Protein AF-A0A0W0THX3-F1 (afdb_monomer)

Secondary structure (DSSP, 8-state):
---HHHHHHHHHHHH-GGGGGTS-HHHHT-HHHHHHHHHH-TTHHHHS-HHHHT-HHHHHHHHHH-GGGGGGS-HHHHT-HHHHHHHHHH-GGGGGGS-HHHHH-HHHHHHHHTTTSSHHHHHHHHHHHHHHHHHHHHHHHHHTT--TTGGG-SSS---TTT-SSSSS-TTHHHHHHHHHHHHHS-EEEETTEEEEEEE-HHHHHSSHHHHHHHHHHHHHHHHHHHHHHHHHHHHHHHHHHHHHHHHHHHHHHHHHHHHT-EEEEEETTT--BSSSS-EEHHHHHHHHT--GGGEEEEETTEEEE--TTT-----SSS------EEEEE-----HHHHHHHHHHHHTTTTSB--TT-TT------S--

Foldseek 3Di:
DDDPVLVVQLVVCLVPVCCLVVDDLVLLADLVSLLSSLLSPLCSLQSRDLVLLADQVSLLSSCVSPLSVLLRHDLVVLADLVSQLSSCLVPVVCVVSHHPVCVPDPVSCCVSVVLDDCVLVVVVCVCCVPAVPVLVVVVVCVVVPNVPVVVVVPDDDDDVVSPVHHHVDLVVLLVQLVSLLCLLFPWAADPVGNVDIDGPVSSCPPPNVSSPVSNVVSVVSVVVSVVVVVVVCVVVVVVVVVVVVVVVVVVVVLQVLLQQFWWFKAFQVVRDTPDPDIDGNVVVCVVQVHDLVQWAAADQAKIDGDDPSQQPDDDPDAFGPRGRMITGGDDDPPPSNVVSSVSCVVQNRNPHADSRDPPGDDDDTPPD

Sequence (368 aa):
MLETFQKDELEKVRQDVGYLAQVSEDLKAHEEFMLEAIKISSLAMHYAAPQLKDKEGFVLAAIEIDCDAYMYISDRLKDSERVTSAAIRKKPSLYFYASERLQADEDYKNNTLKINSWYPWIKLHKVLKNNFWEGLKDTFSIMYGDYGILKKINGAELDPNQLKYGLVDITLIPQLSNFLINYGMPGKPLSNNPFRYARDEERWNDAVILRSISACIGFGLQFLRFAMAAAATLMVLPVVALVHTLKFLLAYYYQHQLFQLEGVIYNATTQQPISGEPTTLAEFAAITGSSLSDLCGYKSSDLTSYSSGNSTSSYYGARSTNPNLFFRPSVSNKPAQIKAQQLVTALEINEKYDPNDSSSEAIGRSFW

InterPro domains:
  IPR025197 Domain of unknown function DUF4116 [PF13475] (58-103)

Solvent-accessible surface area (backbone atoms only — not comparable to full-atom values): 20756 Å² total; per-residue (Å²): 132,84,50,72,69,58,52,57,52,49,56,49,36,70,77,38,62,71,52,53,76,78,51,56,70,70,55,36,56,31,64,74,57,46,50,57,42,28,69,73,35,37,69,41,40,67,57,39,28,70,72,49,38,62,31,65,72,58,46,51,54,38,32,70,72,31,45,71,25,61,79,49,44,32,69,74,47,32,58,31,65,69,57,40,46,57,33,27,71,78,40,65,77,52,52,82,65,39,26,71,69,56,67,69,31,64,67,57,45,52,61,59,51,61,77,80,48,67,58,70,57,52,54,46,48,53,51,45,67,69,49,46,60,57,18,50,50,54,49,50,36,46,76,74,67,54,60,74,64,62,77,74,65,73,83,63,84,82,51,79,78,74,65,73,72,67,53,78,34,91,62,51,50,53,53,52,16,50,50,26,32,42,65,32,55,40,63,39,58,38,95,92,36,77,90,43,70,42,76,30,66,77,65,56,72,49,64,54,68,62,22,53,52,30,28,52,53,12,53,50,40,49,51,51,50,51,51,52,53,52,51,50,50,65,59,46,50,59,54,55,50,50,51,52,59,52,47,50,56,53,49,51,52,51,51,56,46,39,31,62,26,47,17,38,46,26,30,63,82,77,72,44,66,78,48,98,60,78,42,36,43,45,54,51,27,60,75,38,59,35,55,79,90,30,39,29,0,64,46,102,72,27,32,28,72,69,28,74,75,38,41,89,70,95,68,95,87,67,74,74,70,55,68,51,50,33,40,34,68,53,93,55,91,48,69,69,46,48,51,18,54,52,49,37,57,78,52,52,33,52,46,75,44,48,93,70,42,95,84,53,68,84,76,86,63,76,89,116

Organism: NCBI:txid453

pLDDT: mean 74.07, std 17.86, range [33.03, 97.12]

Structure (mmCIF, N/CA/C/O backbone):
data_AF-A0A0W0THX3-F1
#
_entry.id   AF-A0A0W0THX3-F1
#
loop_
_atom_site.group_PDB
_atom_site.id
_atom_site.type_symbol
_atom_site.label_atom_id
_atom_site.label_alt_id
_atom_site.label_comp_id
_atom_site.label_asym_id
_atom_site.label_entity_id
_atom_site.label_seq_id
_atom_site.pdbx_PDB_ins_code
_atom_site.Cartn_x
_atom_site.Cartn_y
_atom_site.Cartn_z
_atom_site.occupancy
_atom_site.B_iso_or_equiv
_atom_site.auth_seq_id
_atom_site.auth_comp_id
_atom_site.auth_asym_id
_atom_site.auth_atom_id
_atom_site.pdbx_PDB_model_num
ATOM 1 N N . MET A 1 1 ? -30.363 13.594 43.161 1.00 65.94 1 MET A N 1
ATOM 2 C CA . MET A 1 1 ? -29.556 13.544 44.410 1.00 65.94 1 MET A CA 1
ATOM 3 C C . MET A 1 1 ? -30.186 12.486 45.288 1.00 65.94 1 MET A C 1
ATOM 5 O O . MET A 1 1 ? -31.363 12.620 45.588 1.00 65.94 1 MET A O 1
ATOM 9 N N . LEU A 1 2 ? -29.425 11.456 45.661 1.00 83.69 2 LEU A N 1
ATOM 10 C CA . LEU A 1 2 ? -29.967 10.308 46.387 1.00 83.69 2 LEU A CA 1
ATOM 11 C C . LEU A 1 2 ? -30.465 10.676 47.790 1.00 83.69 2 LEU A C 1
ATOM 13 O O . LEU A 1 2 ? -29.783 11.398 48.528 1.00 83.69 2 LEU A O 1
ATOM 17 N N . GLU A 1 3 ? -31.621 10.129 48.153 1.00 89.12 3 GLU A N 1
ATOM 18 C CA . GLU A 1 3 ? -32.193 10.225 49.497 1.00 89.12 3 GLU A CA 1
ATOM 19 C C . GLU A 1 3 ? -31.358 9.438 50.519 1.00 89.12 3 GLU A C 1
ATOM 21 O O . GLU A 1 3 ? -30.584 8.547 50.166 1.00 89.12 3 GLU A O 1
ATOM 26 N N . THR A 1 4 ? -31.514 9.744 51.810 1.00 88.31 4 THR A N 1
ATOM 27 C CA . THR A 1 4 ? -30.785 9.085 52.910 1.00 88.31 4 THR A CA 1
ATOM 28 C C . THR A 1 4 ? -30.956 7.568 52.880 1.00 88.31 4 THR A C 1
ATOM 30 O O . THR A 1 4 ? -29.968 6.846 52.939 1.00 88.31 4 THR A O 1
ATOM 33 N N . PHE A 1 5 ? -32.188 7.095 52.662 1.00 90.19 5 PHE A N 1
ATOM 34 C CA . PHE A 1 5 ? -32.490 5.670 52.521 1.00 90.19 5 PHE A CA 1
ATOM 35 C C . PHE A 1 5 ? -31.704 5.017 51.372 1.00 90.19 5 PHE A C 1
ATOM 37 O O . PHE A 1 5 ? -31.109 3.960 51.544 1.00 90.19 5 PHE A O 1
ATOM 44 N N . GLN A 1 6 ? -31.632 5.669 50.208 1.00 89.81 6 GLN A N 1
ATOM 45 C CA . GLN A 1 6 ? -30.917 5.142 49.040 1.00 89.81 6 GLN A CA 1
ATOM 46 C C . GLN A 1 6 ? -29.402 5.055 49.281 1.00 89.81 6 GLN A C 1
ATOM 48 O O . GLN A 1 6 ? -28.744 4.159 48.757 1.00 89.81 6 GLN A O 1
ATOM 53 N N . LYS A 1 7 ? -28.842 5.967 50.085 1.00 90.62 7 LYS A N 1
ATOM 54 C CA . LYS A 1 7 ? -27.431 5.915 50.494 1.00 90.62 7 LYS A CA 1
ATOM 55 C C . LYS A 1 7 ? -27.157 4.754 51.449 1.00 90.62 7 LYS A C 1
ATOM 57 O O . LYS A 1 7 ? -26.164 4.059 51.261 1.00 90.62 7 LYS A O 1
ATOM 62 N N . ASP A 1 8 ? -28.048 4.511 52.408 1.00 91.69 8 ASP A N 1
ATOM 63 C CA . ASP A 1 8 ? -27.933 3.376 53.332 1.00 91.69 8 ASP A CA 1
ATOM 64 C C . ASP A 1 8 ? -28.015 2.035 52.583 1.00 91.69 8 ASP A C 1
ATOM 66 O O . ASP A 1 8 ? -27.262 1.103 52.871 1.00 91.69 8 ASP A O 1
ATOM 70 N N . GLU A 1 9 ? -28.883 1.942 51.570 1.00 91.94 9 GLU A N 1
ATOM 71 C CA . GLU A 1 9 ? -28.960 0.772 50.690 1.00 91.94 9 GLU A CA 1
ATOM 72 C C . GLU A 1 9 ? -27.673 0.584 49.863 1.00 91.94 9 GLU A C 1
ATOM 74 O O . GLU A 1 9 ? -27.194 -0.543 49.735 1.00 91.94 9 GLU A O 1
ATOM 79 N N . LEU A 1 10 ? -27.051 1.660 49.359 1.00 92.62 10 LEU A N 1
ATOM 80 C CA . LEU A 1 10 ? -25.771 1.577 48.635 1.00 92.62 10 LEU A CA 1
ATOM 81 C C . LEU A 1 10 ? -24.609 1.087 49.510 1.00 92.62 10 LEU A C 1
ATOM 83 O O . LEU A 1 10 ? -23.735 0.380 49.007 1.00 92.62 10 LEU A O 1
ATOM 87 N N . GLU A 1 11 ? -24.588 1.413 50.804 1.00 92.50 11 GLU A N 1
ATOM 88 C CA . GLU A 1 11 ? -23.565 0.887 51.721 1.00 92.50 11 GLU A CA 1
ATOM 89 C C . GLU A 1 11 ? -23.667 -0.635 51.886 1.00 92.50 11 GLU A C 1
ATOM 91 O O . GLU A 1 11 ? -22.648 -1.324 51.957 1.00 92.50 11 GLU A O 1
ATOM 96 N N . LYS A 1 12 ? -24.882 -1.194 51.851 1.00 93.12 12 LYS A N 1
ATOM 97 C CA . LYS A 1 12 ? -25.076 -2.652 51.837 1.00 93.12 12 LYS A CA 1
ATOM 98 C C . LYS A 1 12 ? -24.585 -3.266 50.523 1.00 93.12 12 LYS A C 1
ATOM 100 O O . LYS A 1 12 ? -23.883 -4.273 50.551 1.00 93.12 12 LYS A O 1
ATOM 105 N N . VAL A 1 13 ? -24.869 -2.619 49.387 1.00 92.81 13 VAL A N 1
ATOM 106 C CA . VAL A 1 13 ? -24.373 -3.039 48.058 1.00 92.81 13 VAL A CA 1
ATOM 107 C C . VAL A 1 13 ? -22.841 -3.021 47.992 1.00 92.81 13 VAL A C 1
ATOM 109 O O . VAL A 1 13 ? -22.241 -3.877 47.346 1.00 92.81 13 VAL A O 1
ATOM 112 N N . ARG A 1 14 ? -22.187 -2.079 48.685 1.00 92.94 14 ARG A N 1
ATOM 113 C CA . ARG A 1 14 ? -20.720 -2.016 48.790 1.00 92.94 14 ARG A CA 1
ATOM 114 C C . ARG A 1 14 ? -20.125 -3.229 49.511 1.00 92.94 14 ARG A C 1
ATOM 116 O O . ARG A 1 14 ? -19.004 -3.616 49.186 1.00 92.94 14 ARG A O 1
ATOM 123 N N . GLN A 1 15 ? -20.841 -3.808 50.474 1.00 92.00 15 GLN A N 1
ATOM 124 C CA . GLN A 1 15 ? -20.407 -5.019 51.180 1.00 92.00 15 GLN A CA 1
ATOM 125 C C . GLN A 1 15 ? -20.669 -6.282 50.355 1.00 92.00 15 GLN A C 1
ATOM 127 O O . GLN A 1 15 ? -19.807 -7.157 50.294 1.00 92.00 15 GLN A O 1
ATOM 132 N N . ASP A 1 16 ? -21.836 -6.362 49.713 1.00 92.75 16 ASP A N 1
ATOM 133 C CA . ASP A 1 16 ? -22.220 -7.472 48.844 1.00 92.75 16 ASP A CA 1
ATOM 134 C C . ASP A 1 16 ? -23.149 -6.994 47.719 1.00 92.75 16 ASP A C 1
ATOM 136 O O . ASP A 1 16 ? -24.297 -6.607 47.946 1.00 92.75 16 ASP A O 1
ATOM 140 N N . VAL A 1 17 ? -22.679 -7.081 46.473 1.00 91.38 17 VAL A N 1
ATOM 141 C CA . VAL A 1 17 ? -23.462 -6.709 45.284 1.00 91.38 17 VAL A CA 1
ATOM 142 C C . VAL A 1 17 ? -24.686 -7.619 45.111 1.00 91.38 17 VAL A C 1
ATOM 144 O O . VAL A 1 17 ? -25.702 -7.187 44.567 1.00 91.38 17 VAL A O 1
ATOM 147 N N . GLY A 1 18 ? -24.633 -8.859 45.615 1.00 91.44 18 GLY A N 1
ATOM 148 C CA . GLY A 1 18 ? -25.758 -9.795 45.622 1.00 91.44 18 GLY A CA 1
ATOM 149 C C . GLY A 1 18 ? -26.965 -9.301 46.424 1.00 91.44 18 GLY A C 1
ATOM 150 O O . GLY A 1 18 ? -28.093 -9.707 46.135 1.00 91.44 18 GLY A O 1
ATOM 151 N N . TYR A 1 19 ? -26.770 -8.358 47.354 1.00 94.00 19 TYR A N 1
ATOM 152 C CA . TYR A 1 19 ? -27.854 -7.710 48.096 1.00 94.00 19 TYR A CA 1
ATOM 153 C C . TYR A 1 19 ? -28.875 -7.025 47.172 1.00 94.00 19 TYR A C 1
ATOM 155 O O . TYR A 1 19 ? -30.064 -6.994 47.491 1.00 94.00 19 TYR A O 1
ATOM 163 N N . LEU A 1 20 ? -28.458 -6.575 45.979 1.00 93.00 20 LEU A N 1
ATOM 164 C CA . LEU A 1 20 ? -29.363 -6.009 44.973 1.00 93.00 20 LEU A CA 1
ATOM 165 C C . LEU A 1 20 ? -30.503 -6.958 44.584 1.00 93.00 20 LEU A C 1
ATOM 167 O O . LEU A 1 20 ? -31.550 -6.483 44.162 1.00 93.00 20 LEU A O 1
ATOM 171 N N . ALA A 1 21 ? -30.364 -8.276 44.761 1.00 92.44 21 ALA A N 1
ATOM 172 C CA . ALA A 1 21 ? -31.459 -9.218 44.541 1.00 92.44 21 ALA A CA 1
ATOM 173 C C . ALA A 1 21 ? -32.662 -8.965 45.473 1.00 92.44 21 ALA A C 1
ATOM 175 O O . ALA A 1 21 ? -33.804 -9.179 45.062 1.00 92.44 21 ALA A O 1
ATOM 176 N N . GLN A 1 22 ? -32.404 -8.492 46.698 1.00 91.50 22 GLN A N 1
ATOM 177 C CA . GLN A 1 22 ? -33.389 -8.288 47.771 1.00 91.50 22 GLN A CA 1
ATOM 178 C C . GLN A 1 22 ? -33.983 -6.872 47.794 1.00 91.50 22 GLN A C 1
ATOM 180 O O . GLN A 1 22 ? -34.984 -6.627 48.464 1.00 91.50 22 GLN A O 1
ATOM 185 N N . VAL A 1 23 ? -33.366 -5.946 47.061 1.00 92.62 23 VAL A N 1
ATOM 186 C CA . VAL A 1 23 ? -33.823 -4.564 46.903 1.00 92.62 23 VAL A CA 1
ATOM 187 C C . VAL A 1 23 ? -35.155 -4.519 46.136 1.00 92.62 23 VAL A C 1
ATOM 189 O O . VAL A 1 23 ? -35.407 -5.354 45.265 1.00 92.62 23 VAL A O 1
ATOM 192 N N . SER A 1 24 ? -36.012 -3.539 46.447 1.00 94.00 24 SER A N 1
ATOM 193 C CA . SER A 1 24 ? -37.307 -3.364 45.777 1.00 94.00 24 SER A CA 1
ATOM 194 C C . SER A 1 24 ? -37.159 -3.106 44.272 1.00 94.00 24 SER A C 1
ATOM 196 O O . SER A 1 24 ? -36.201 -2.479 43.815 1.00 94.00 24 SER A O 1
ATOM 198 N N . GLU A 1 25 ? -38.142 -3.553 43.487 1.00 93.19 25 GLU A N 1
ATOM 199 C CA . GLU A 1 25 ? -38.151 -3.339 42.032 1.00 93.19 25 GLU A CA 1
ATOM 200 C C . GLU A 1 25 ? -38.147 -1.849 41.659 1.00 93.19 25 GLU A C 1
ATOM 202 O O . GLU A 1 25 ? -37.480 -1.463 40.700 1.00 93.19 25 GLU A O 1
ATOM 207 N N . ASP A 1 26 ? -38.794 -0.997 42.462 1.00 93.56 26 ASP A N 1
ATOM 208 C CA . ASP A 1 26 ? -38.782 0.459 42.271 1.00 93.56 26 ASP A CA 1
ATOM 209 C C . ASP A 1 26 ? -37.360 1.029 42.335 1.00 93.56 26 ASP A C 1
ATOM 211 O O . ASP A 1 26 ? -36.991 1.893 41.539 1.00 93.56 26 ASP A O 1
ATOM 215 N N . LEU A 1 27 ? -36.528 0.516 43.248 1.00 92.62 27 LEU A N 1
ATOM 216 C CA . LEU A 1 27 ? -35.152 0.976 43.403 1.00 92.62 27 LEU A CA 1
ATOM 217 C C . LEU A 1 27 ? -34.229 0.380 42.323 1.00 92.62 27 LEU A C 1
ATOM 219 O O . LEU A 1 27 ? -33.355 1.084 41.820 1.00 92.62 27 LEU A O 1
ATOM 223 N N . LYS A 1 28 ? -34.485 -0.856 41.865 1.00 94.44 28 LYS A N 1
ATOM 224 C CA . LYS A 1 28 ? -33.830 -1.443 40.673 1.00 94.44 28 LYS A CA 1
ATOM 225 C C . LYS A 1 28 ? -34.190 -0.722 39.369 1.00 94.44 28 LYS A C 1
ATOM 227 O O . LYS A 1 28 ? -33.441 -0.811 38.394 1.00 94.44 28 LYS A O 1
ATOM 232 N N . ALA A 1 29 ? -35.333 -0.039 39.330 1.00 94.69 29 ALA A N 1
ATOM 233 C CA . ALA A 1 29 ? -35.763 0.820 38.228 1.00 94.69 29 ALA A CA 1
ATOM 234 C C . ALA A 1 29 ? -35.316 2.286 38.393 1.00 94.69 29 ALA A C 1
ATOM 236 O O . ALA A 1 29 ? -35.475 3.084 37.466 1.00 94.69 29 ALA A O 1
ATOM 237 N N . HIS A 1 30 ? -34.726 2.649 39.536 1.00 95.81 30 HIS A N 1
ATOM 238 C CA . HIS A 1 30 ? -34.290 4.010 39.819 1.00 95.81 30 HIS A CA 1
ATOM 239 C C . HIS A 1 30 ? -32.913 4.299 39.203 1.00 95.81 30 HIS A C 1
ATOM 241 O O . HIS A 1 30 ? -31.877 3.811 39.658 1.00 95.81 30 HIS A O 1
ATOM 247 N N . GLU A 1 31 ? -32.899 5.147 38.175 1.00 94.81 31 GLU A N 1
ATOM 248 C CA . GLU A 1 31 ? -31.733 5.401 37.320 1.00 94.81 31 GLU A CA 1
ATOM 249 C C . GLU A 1 31 ? -30.489 5.874 38.093 1.00 94.81 31 GLU A C 1
ATOM 251 O O . GLU A 1 31 ? -29.431 5.256 37.990 1.00 94.81 31 GLU A O 1
ATOM 256 N N . GLU A 1 32 ? -30.612 6.924 38.916 1.00 95.31 32 GLU A N 1
ATOM 257 C CA . GLU A 1 32 ? -29.473 7.462 39.682 1.00 95.31 32 GLU A CA 1
ATOM 258 C C . GLU A 1 32 ? -28.915 6.441 40.682 1.00 95.31 32 GLU A C 1
ATOM 260 O O . GLU A 1 32 ? -27.706 6.376 40.890 1.00 95.31 32 GLU A O 1
ATOM 265 N N . PHE A 1 33 ? -29.783 5.618 41.280 1.00 95.81 33 PHE A N 1
ATOM 266 C CA . PHE A 1 33 ? -29.363 4.622 42.268 1.00 95.81 33 PHE A CA 1
ATOM 267 C C . PHE A 1 33 ? -28.564 3.516 41.581 1.00 95.81 33 PHE A C 1
ATOM 269 O O . PHE A 1 33 ? -27.473 3.168 42.029 1.00 95.81 33 PHE A O 1
ATOM 276 N N . MET A 1 34 ? -29.065 3.022 40.446 1.00 97.12 34 MET A N 1
ATOM 277 C CA . MET A 1 34 ? -28.381 1.984 39.683 1.00 97.12 34 MET A CA 1
ATOM 278 C C . MET A 1 34 ? -27.062 2.468 39.077 1.00 97.12 34 MET A C 1
ATOM 280 O O . MET A 1 34 ? -26.113 1.691 39.039 1.00 97.12 34 MET A O 1
ATOM 284 N N . LEU A 1 35 ? -26.945 3.735 38.659 1.00 96.25 35 LEU A N 1
ATOM 285 C CA . LEU A 1 35 ? -25.657 4.281 38.210 1.00 96.25 35 LEU A CA 1
ATOM 286 C C . LEU A 1 35 ? -24.627 4.334 39.347 1.00 96.25 35 LEU A C 1
ATOM 288 O O . LEU A 1 35 ? -23.474 3.966 39.130 1.00 96.25 35 LEU A O 1
ATOM 292 N N . GLU A 1 36 ? -25.017 4.737 40.561 1.00 95.50 36 GLU A N 1
ATOM 293 C CA . GLU A 1 36 ? -24.114 4.690 41.722 1.00 95.50 36 GLU A CA 1
ATOM 294 C C . GLU A 1 36 ? -23.758 3.247 42.119 1.00 95.50 36 GLU A C 1
ATOM 296 O O . GLU A 1 36 ? -22.603 2.969 42.439 1.00 95.50 36 GLU A O 1
ATOM 301 N N . ALA A 1 37 ? -24.698 2.302 42.019 1.00 94.69 37 ALA A N 1
ATOM 302 C CA . ALA A 1 37 ? -24.418 0.883 42.238 1.00 94.69 37 ALA A CA 1
ATOM 303 C C . ALA A 1 37 ? -23.433 0.317 41.195 1.00 94.69 37 ALA A C 1
ATOM 305 O O . ALA A 1 37 ? -22.546 -0.461 41.541 1.00 94.69 37 ALA A O 1
ATOM 306 N N . ILE A 1 38 ? -23.522 0.750 39.932 1.00 96.12 38 ILE A N 1
ATOM 307 C CA . ILE A 1 38 ? -22.588 0.350 38.864 1.00 96.12 38 ILE A CA 1
ATOM 308 C C . ILE A 1 38 ? -21.173 0.883 39.120 1.00 96.12 38 ILE A C 1
ATOM 310 O O . ILE A 1 38 ? -20.206 0.186 38.821 1.00 96.12 38 ILE A O 1
ATOM 314 N N . LYS A 1 39 ? -21.022 2.059 39.749 1.00 94.69 39 LYS A N 1
ATOM 315 C CA . LYS A 1 39 ? -19.700 2.546 40.193 1.00 94.69 39 LYS A CA 1
ATOM 316 C C . LYS A 1 39 ? -19.061 1.645 41.250 1.00 94.69 39 LYS A C 1
ATOM 318 O O . LYS A 1 39 ? -17.838 1.630 41.363 1.00 94.69 39 LYS A O 1
ATOM 323 N N . ILE A 1 40 ? -19.868 0.940 42.046 1.00 93.44 40 ILE A N 1
ATOM 324 C CA . ILE A 1 40 ? -19.383 -0.053 43.014 1.00 93.44 40 ILE A CA 1
ATOM 325 C C . ILE A 1 40 ? -18.986 -1.335 42.274 1.00 93.44 40 ILE A C 1
ATOM 327 O O . ILE A 1 40 ? -17.913 -1.882 42.525 1.00 93.44 40 ILE A O 1
ATOM 331 N N . SER A 1 41 ? -19.840 -1.818 41.367 1.00 92.50 41 SER A N 1
ATOM 332 C CA . SER A 1 41 ? -19.570 -2.995 40.540 1.00 92.50 41 SER A CA 1
ATOM 333 C C . SER A 1 41 ? -20.452 -3.031 39.294 1.00 92.50 41 SER A C 1
ATOM 335 O O . SER A 1 41 ? -21.676 -2.938 39.396 1.00 92.50 41 SER A O 1
ATOM 337 N N . SER A 1 42 ? -19.870 -3.314 38.125 1.00 90.94 42 SER A N 1
ATOM 338 C CA . SER A 1 42 ? -20.621 -3.578 36.885 1.00 90.94 42 SER A CA 1
ATOM 339 C C . SER A 1 42 ? -21.623 -4.730 36.992 1.00 90.94 42 SER A C 1
ATOM 341 O O . SER A 1 42 ? -22.611 -4.741 36.254 1.00 90.94 42 SER A O 1
ATOM 343 N N . LEU A 1 43 ? -21.442 -5.662 37.939 1.00 93.06 43 LEU A N 1
ATOM 344 C CA . LEU A 1 43 ? -22.418 -6.720 38.224 1.00 93.06 43 LEU A CA 1
ATOM 345 C C . LEU A 1 43 ? -23.774 -6.161 38.679 1.00 93.06 43 LEU A C 1
ATOM 347 O O . LEU A 1 43 ? -24.788 -6.830 38.503 1.00 93.06 43 LEU A O 1
ATOM 351 N N . ALA A 1 44 ? -23.833 -4.925 39.188 1.00 95.12 44 ALA A N 1
ATOM 352 C CA . ALA A 1 44 ? -25.092 -4.261 39.513 1.00 95.12 44 ALA A CA 1
ATOM 353 C C . ALA A 1 44 ? -26.023 -4.147 38.294 1.00 95.12 44 ALA A C 1
ATOM 355 O O . ALA A 1 44 ? -27.243 -4.247 38.433 1.00 95.12 44 ALA A O 1
ATOM 356 N N . MET A 1 45 ? -25.463 -4.034 37.083 1.00 95.50 45 MET A N 1
ATOM 357 C CA . MET A 1 45 ? -26.241 -4.002 35.845 1.00 95.50 45 MET A CA 1
ATOM 358 C C . MET A 1 45 ? -27.062 -5.284 35.642 1.00 95.50 45 MET A C 1
ATOM 360 O O . MET A 1 45 ? -28.147 -5.231 35.068 1.00 95.50 45 MET A O 1
ATOM 364 N N . HIS A 1 46 ? -26.611 -6.428 36.172 1.00 95.44 46 HIS A N 1
ATOM 365 C CA . HIS A 1 46 ? -27.369 -7.680 36.141 1.00 95.44 46 HIS A CA 1
ATOM 366 C C . HIS A 1 46 ? -28.717 -7.571 36.873 1.00 95.44 46 HIS A C 1
ATOM 368 O O . HIS A 1 46 ? -29.695 -8.177 36.435 1.00 95.44 46 HIS A O 1
ATOM 374 N N . TYR A 1 47 ? -28.806 -6.752 37.923 1.00 95.19 47 TYR A N 1
ATOM 375 C CA . TYR A 1 47 ? -30.011 -6.581 38.742 1.00 95.19 47 TYR A CA 1
ATOM 376 C C . TYR A 1 47 ? -30.897 -5.408 38.314 1.00 95.19 47 TYR A C 1
ATOM 378 O O . TYR A 1 47 ? -32.022 -5.300 38.794 1.00 95.19 47 TYR A O 1
ATOM 386 N N . ALA A 1 48 ? -30.426 -4.548 37.405 1.00 95.31 48 ALA A N 1
ATOM 387 C CA . ALA A 1 48 ? -31.214 -3.426 36.904 1.00 95.31 48 ALA A CA 1
ATOM 388 C C . ALA A 1 48 ? -32.532 -3.903 36.271 1.00 95.31 48 ALA A C 1
ATOM 390 O O . ALA A 1 48 ? -32.577 -4.942 35.592 1.00 95.31 48 ALA A O 1
ATOM 391 N N . ALA A 1 49 ? -33.589 -3.109 36.447 1.00 96.44 49 ALA A N 1
ATOM 392 C CA . ALA A 1 49 ? -34.886 -3.392 35.850 1.00 96.44 49 ALA A CA 1
ATOM 393 C C . ALA A 1 49 ? -34.769 -3.514 34.313 1.00 96.44 49 ALA A C 1
ATOM 395 O O . ALA A 1 49 ? -34.011 -2.758 33.691 1.00 96.44 49 ALA A O 1
ATOM 396 N N . PRO A 1 50 ? -35.541 -4.405 33.657 1.00 95.38 50 PRO A N 1
ATOM 397 C CA . PRO A 1 50 ? -35.480 -4.595 32.203 1.00 95.38 50 PRO A CA 1
ATOM 398 C C . PRO A 1 50 ? -35.659 -3.298 31.401 1.00 95.38 50 PRO A C 1
ATOM 400 O O . PRO A 1 50 ? -35.010 -3.104 30.378 1.00 95.38 50 PRO A O 1
ATOM 403 N N . GLN A 1 51 ? -36.490 -2.381 31.907 1.00 95.44 51 GLN A N 1
ATOM 404 C CA . GLN A 1 51 ? -36.744 -1.074 31.297 1.00 95.44 51 GLN A CA 1
ATOM 405 C C . GLN A 1 51 ? -35.485 -0.195 31.256 1.00 95.44 51 GLN A C 1
ATOM 407 O O . GLN A 1 51 ? -35.260 0.500 30.270 1.00 95.44 51 GLN A O 1
ATOM 412 N N . LEU A 1 52 ? -34.639 -0.248 32.294 1.00 95.94 52 LEU A N 1
ATOM 413 C CA . LEU A 1 52 ? -33.357 0.460 32.313 1.00 95.94 52 LEU A CA 1
ATOM 414 C C . LEU A 1 52 ? -32.339 -0.210 31.385 1.00 95.94 52 LEU A C 1
ATOM 416 O O . LEU A 1 52 ? -31.655 0.479 30.634 1.00 95.94 52 LEU A O 1
ATOM 420 N N . LYS A 1 53 ? -32.283 -1.548 31.371 1.00 95.62 53 LYS A N 1
ATOM 421 C CA . LYS A 1 53 ? -31.391 -2.319 30.482 1.00 95.62 53 LYS A CA 1
ATOM 422 C C . LYS A 1 53 ? -31.656 -2.099 28.994 1.00 95.62 53 LYS A C 1
ATOM 424 O O . LYS A 1 53 ? -30.760 -2.359 28.198 1.00 95.62 53 LYS A O 1
ATOM 429 N N . ASP A 1 54 ? -32.856 -1.647 28.631 1.00 95.38 54 ASP A N 1
ATOM 430 C CA . ASP A 1 54 ? -33.233 -1.291 27.257 1.00 95.38 54 ASP A CA 1
ATOM 431 C C . ASP A 1 54 ? -33.262 0.233 27.001 1.00 95.38 54 ASP A C 1
ATOM 433 O O . ASP A 1 54 ? -33.509 0.692 25.880 1.00 95.38 54 ASP A O 1
ATOM 437 N N . LYS A 1 55 ? -32.962 1.045 28.025 1.00 96.62 55 LYS A N 1
ATOM 438 C CA . LYS A 1 55 ? -32.885 2.504 27.925 1.00 96.62 55 LYS A CA 1
ATOM 439 C C . LYS A 1 55 ? -31.478 2.931 27.521 1.00 96.62 55 LYS A C 1
ATOM 441 O O . LYS A 1 55 ? -30.555 2.983 28.329 1.00 96.62 55 LYS A O 1
ATOM 446 N N . GLU A 1 56 ? -31.338 3.324 26.261 1.00 95.12 56 GLU A N 1
ATOM 447 C CA . GLU A 1 56 ? -30.055 3.676 25.642 1.00 95.12 56 GLU A CA 1
ATOM 448 C C . GLU A 1 56 ? -29.247 4.736 26.416 1.00 95.12 56 GLU A C 1
ATOM 450 O O . GLU A 1 56 ? -28.038 4.585 26.583 1.00 95.12 56 GLU A O 1
ATOM 455 N N . GLY A 1 57 ? -29.898 5.791 26.924 1.00 95.50 57 GLY A N 1
ATOM 456 C CA . GLY A 1 57 ? -29.225 6.852 27.687 1.00 95.50 57 GLY A CA 1
ATOM 457 C C . GLY A 1 57 ? -28.600 6.359 28.996 1.00 95.50 57 GLY A C 1
ATOM 458 O O . GLY A 1 57 ? -27.450 6.682 29.285 1.00 95.50 57 GLY A O 1
ATOM 459 N N . PHE A 1 58 ? -29.324 5.516 29.737 1.00 96.44 58 PHE A N 1
ATOM 460 C CA . PHE A 1 58 ? -28.824 4.897 30.964 1.00 96.44 58 PHE A CA 1
ATOM 461 C C . PHE A 1 58 ? -27.683 3.921 30.666 1.00 96.44 58 PHE A C 1
ATOM 463 O O . PHE A 1 58 ? -26.648 3.962 31.324 1.00 96.44 58 PHE A O 1
ATOM 470 N N . VAL A 1 59 ? -27.835 3.083 29.635 1.00 97.06 59 VAL A N 1
ATOM 471 C CA . VAL A 1 59 ? -26.812 2.105 29.237 1.00 97.06 59 VAL A CA 1
ATOM 472 C C . VAL A 1 59 ? -25.500 2.779 28.841 1.00 97.06 59 VAL A C 1
ATOM 474 O O . VAL A 1 59 ? -24.433 2.315 29.232 1.00 97.06 59 VAL A O 1
ATOM 477 N N . LEU A 1 60 ? -25.551 3.887 28.102 1.00 96.50 60 LEU A N 1
ATOM 478 C CA . LEU A 1 60 ? -24.338 4.623 27.748 1.00 96.50 60 LEU A CA 1
ATOM 479 C C . LEU A 1 60 ? -23.667 5.255 28.968 1.00 96.50 60 LEU A C 1
ATOM 481 O O . LEU A 1 60 ? -22.445 5.195 29.069 1.00 96.50 60 LEU A O 1
ATOM 485 N N . ALA A 1 61 ? -24.442 5.803 29.908 1.00 96.06 61 ALA A N 1
ATOM 486 C CA . ALA A 1 61 ? -23.898 6.300 31.170 1.00 96.06 61 ALA A CA 1
ATOM 487 C C . ALA A 1 61 ? -23.253 5.169 31.995 1.00 96.06 61 ALA A C 1
ATOM 489 O O . ALA A 1 61 ? -22.170 5.350 32.546 1.00 96.06 61 ALA A O 1
ATOM 490 N N . ALA A 1 62 ? -23.872 3.985 32.023 1.00 95.94 62 ALA A N 1
ATOM 491 C CA . ALA A 1 62 ? -23.329 2.798 32.678 1.00 95.94 62 ALA A CA 1
ATOM 492 C C . ALA A 1 62 ? -22.012 2.323 32.041 1.00 95.94 62 ALA A C 1
ATOM 494 O O . ALA A 1 62 ? -21.049 2.098 32.764 1.00 95.94 62 ALA A O 1
ATOM 495 N N . ILE A 1 63 ? -21.940 2.228 30.707 1.00 95.81 63 ILE A N 1
ATOM 496 C CA . ILE A 1 63 ? -20.710 1.871 29.967 1.00 95.81 63 ILE A CA 1
ATOM 497 C C . ILE A 1 63 ? -19.603 2.899 30.212 1.00 95.81 63 ILE A C 1
ATOM 499 O O . ILE A 1 63 ? -18.421 2.549 30.258 1.00 95.81 63 ILE A O 1
ATOM 503 N N . GLU A 1 64 ? -19.972 4.173 30.352 1.00 94.88 64 GLU A N 1
ATOM 504 C CA . GLU A 1 64 ? -19.010 5.229 30.633 1.00 94.88 64 GLU A CA 1
ATOM 505 C C . GLU A 1 64 ? -18.369 5.053 32.014 1.00 94.88 64 GLU A C 1
ATOM 507 O O . GLU A 1 64 ? -17.154 5.223 32.133 1.00 94.88 64 GLU A O 1
ATOM 512 N N . ILE A 1 65 ? -19.159 4.643 33.012 1.00 94.50 65 ILE A N 1
ATOM 513 C CA . ILE A 1 65 ? -18.701 4.312 34.368 1.00 94.50 65 ILE A CA 1
ATOM 514 C C . ILE A 1 65 ? -17.850 3.036 34.369 1.00 94.50 65 ILE A C 1
ATOM 516 O O . ILE A 1 65 ? -16.705 3.062 34.816 1.00 94.50 65 ILE A O 1
ATOM 520 N N . ASP A 1 66 ? -18.404 1.931 33.871 1.00 93.44 66 ASP A N 1
ATOM 521 C CA . ASP A 1 66 ? -17.727 0.643 33.744 1.00 93.44 66 ASP A CA 1
ATOM 522 C C . ASP A 1 66 ? -18.228 -0.082 32.487 1.00 93.44 66 ASP A C 1
ATOM 524 O O . ASP A 1 66 ? -19.388 -0.490 32.378 1.00 93.44 66 ASP A O 1
ATOM 528 N N . CYS A 1 67 ? -17.325 -0.275 31.526 1.00 92.19 67 CYS A N 1
ATOM 529 C CA . CYS A 1 67 ? -17.647 -0.889 30.243 1.00 92.19 67 CYS A CA 1
ATOM 530 C C . CYS A 1 67 ? -18.140 -2.340 30.358 1.00 92.19 67 CYS A C 1
ATOM 532 O O . CYS A 1 67 ? -18.872 -2.792 29.477 1.00 92.19 67 CYS A O 1
ATOM 534 N N . ASP A 1 68 ? -17.816 -3.055 31.443 1.00 93.88 68 ASP A N 1
ATOM 535 C CA . ASP A 1 68 ? -18.267 -4.435 31.648 1.00 93.88 68 ASP A CA 1
ATOM 536 C C . ASP A 1 68 ? -19.785 -4.530 31.908 1.00 93.88 68 ASP A C 1
ATOM 538 O O . ASP A 1 68 ? -20.382 -5.591 31.703 1.00 93.88 68 ASP A O 1
ATOM 542 N N . ALA A 1 69 ? -20.454 -3.408 32.216 1.00 95.25 69 ALA A N 1
ATOM 543 C CA . ALA A 1 69 ? -21.916 -3.323 32.266 1.00 95.25 69 ALA A CA 1
ATOM 544 C C . ALA A 1 69 ? -22.585 -3.699 30.926 1.00 95.25 69 ALA A C 1
ATOM 546 O O . ALA A 1 69 ? -23.720 -4.184 30.918 1.00 95.25 69 ALA A O 1
ATOM 547 N N . TYR A 1 70 ? -21.878 -3.547 29.796 1.00 96.50 70 TYR A N 1
ATOM 548 C CA . TYR A 1 70 ? -22.363 -3.918 28.461 1.00 96.50 70 TYR A CA 1
ATOM 549 C C . TYR A 1 70 ? -22.826 -5.383 28.371 1.00 96.50 70 TYR A C 1
ATOM 551 O O . TYR A 1 70 ? -23.778 -5.685 27.654 1.00 96.50 70 TYR A O 1
ATOM 559 N N . MET A 1 71 ? -22.213 -6.306 29.123 1.00 95.00 71 MET A N 1
ATOM 560 C CA . MET A 1 71 ? -22.556 -7.736 29.057 1.00 95.00 71 MET A CA 1
ATOM 561 C C . MET A 1 71 ? -24.017 -8.023 29.459 1.00 95.00 71 MET A C 1
ATOM 563 O O . MET A 1 71 ? -24.602 -9.011 29.003 1.00 95.00 71 MET A O 1
ATOM 567 N N . TYR A 1 72 ? -24.621 -7.139 30.262 1.00 94.81 72 TYR A N 1
ATOM 568 C CA . TYR A 1 72 ? -25.923 -7.329 30.913 1.00 94.81 72 TYR A CA 1
ATOM 569 C C . TYR A 1 72 ? -27.063 -6.474 30.333 1.00 94.81 72 TYR A C 1
ATOM 571 O O . TYR A 1 72 ? -28.157 -6.444 30.904 1.00 94.81 72 TYR A O 1
ATOM 579 N N . ILE A 1 73 ? -26.826 -5.766 29.225 1.00 95.81 73 ILE A N 1
ATOM 580 C CA . ILE A 1 73 ? -27.842 -4.936 28.553 1.00 95.81 73 ILE A CA 1
ATOM 581 C C . ILE A 1 73 ? -28.825 -5.799 27.746 1.00 95.81 73 ILE A C 1
ATOM 583 O O . ILE A 1 73 ? -28.590 -6.993 27.539 1.00 95.81 73 ILE A O 1
ATOM 587 N N . SER A 1 74 ? -29.913 -5.191 27.264 1.00 96.44 74 SER A N 1
ATOM 588 C CA . SER A 1 74 ? -30.876 -5.867 26.385 1.00 96.44 74 SER A CA 1
ATOM 589 C C . SER A 1 74 ? -30.240 -6.318 25.062 1.00 96.44 74 SER A C 1
ATOM 591 O O . SER A 1 74 ? -29.392 -5.626 24.494 1.00 96.44 74 SER A O 1
ATOM 593 N N . ASP A 1 75 ? -30.699 -7.442 24.506 1.00 94.88 75 ASP A N 1
ATOM 594 C CA . ASP A 1 75 ? -30.218 -7.920 23.198 1.00 94.88 75 ASP A CA 1
ATOM 595 C C . ASP A 1 75 ? -30.499 -6.907 22.077 1.00 94.88 75 ASP A C 1
ATOM 597 O O . ASP A 1 75 ? -29.692 -6.735 21.164 1.00 94.88 75 ASP A O 1
ATOM 601 N N . ARG A 1 76 ? -31.593 -6.143 22.203 1.00 95.88 76 ARG A N 1
ATOM 602 C CA . ARG A 1 76 ? -31.913 -5.021 21.312 1.00 95.88 76 ARG A CA 1
ATOM 603 C C . ARG A 1 76 ? -30.801 -3.968 21.299 1.00 95.88 76 ARG A C 1
ATOM 605 O O . ARG A 1 76 ? -30.440 -3.485 20.230 1.00 95.88 76 ARG A O 1
ATOM 612 N N . LEU A 1 77 ? -30.251 -3.602 22.458 1.00 96.56 77 LEU A N 1
ATOM 613 C CA . LEU A 1 77 ? -29.152 -2.636 22.529 1.00 96.56 77 LEU A CA 1
ATOM 614 C C . LEU A 1 77 ? -27.787 -3.250 22.194 1.00 96.56 77 LEU A C 1
ATOM 616 O O . LEU A 1 77 ? -26.921 -2.522 21.710 1.00 96.56 77 LEU A O 1
ATOM 620 N N . LYS A 1 78 ? -27.602 -4.569 22.347 1.00 95.44 78 LYS A N 1
ATOM 621 C CA . LYS A 1 78 ? -26.432 -5.283 21.792 1.00 95.44 78 LYS A CA 1
ATOM 622 C C . LYS A 1 78 ? -26.404 -5.268 20.265 1.00 95.44 78 LYS A C 1
ATOM 624 O O . LYS A 1 78 ? -25.329 -5.387 19.686 1.00 95.44 78 LYS A O 1
ATOM 629 N N . ASP A 1 79 ? -27.555 -5.093 19.615 1.00 94.94 79 ASP A N 1
ATOM 630 C CA . ASP A 1 79 ? -27.652 -4.909 18.163 1.00 94.94 79 ASP A CA 1
ATOM 631 C C . ASP A 1 79 ? -27.487 -3.446 17.709 1.00 94.94 79 ASP A C 1
ATOM 633 O O . ASP A 1 79 ? -27.380 -3.166 16.513 1.00 94.94 79 ASP A O 1
ATOM 637 N N . SER A 1 80 ? -27.422 -2.496 18.648 1.00 95.38 80 SER A N 1
ATOM 638 C CA . SER A 1 80 ? -27.167 -1.089 18.339 1.00 95.38 80 SER A CA 1
ATOM 639 C C . SER A 1 80 ? -25.683 -0.855 18.079 1.00 95.38 80 SER A C 1
ATOM 641 O O . SER A 1 80 ? -24.846 -1.018 18.972 1.00 95.38 80 SER A O 1
ATOM 643 N N . GLU A 1 81 ? -25.352 -0.393 16.873 1.00 92.38 81 GLU A N 1
ATOM 644 C CA . GLU A 1 81 ? -23.982 -0.017 16.503 1.00 92.38 81 GLU A CA 1
ATOM 645 C C . GLU A 1 81 ? -23.419 1.068 17.420 1.00 92.38 81 GLU A C 1
ATOM 647 O O . GLU A 1 81 ? -22.246 1.015 17.782 1.00 92.38 81 GLU A O 1
ATOM 652 N N . ARG A 1 82 ? -24.245 2.038 17.841 1.00 92.94 82 ARG A N 1
ATOM 653 C CA . ARG A 1 82 ? -23.801 3.160 18.680 1.00 92.94 82 ARG A CA 1
ATOM 654 C C . ARG A 1 82 ? -23.372 2.695 20.068 1.00 92.94 82 ARG A C 1
ATOM 656 O O . ARG A 1 82 ? -22.285 3.048 20.522 1.00 92.94 82 ARG A O 1
ATOM 663 N N . VAL A 1 83 ? -24.214 1.896 20.726 1.00 94.44 83 VAL A N 1
ATOM 664 C CA . VAL A 1 83 ? -23.950 1.370 22.076 1.00 94.44 83 VAL A CA 1
ATOM 665 C C . VAL A 1 83 ? -22.781 0.391 22.043 1.00 94.44 83 VAL A C 1
ATOM 667 O O . VAL A 1 83 ? -21.843 0.506 22.831 1.00 94.44 83 VAL A O 1
ATOM 670 N N . THR A 1 84 ? -22.795 -0.527 21.080 1.00 94.25 84 THR A N 1
ATOM 671 C CA . THR A 1 84 ? -21.756 -1.547 20.929 1.00 94.25 84 THR A CA 1
ATOM 672 C C . THR A 1 84 ? -20.404 -0.931 20.574 1.00 94.25 84 THR A C 1
ATOM 674 O O . THR A 1 84 ? -19.387 -1.310 21.151 1.00 94.25 84 THR A O 1
ATOM 677 N N . SER A 1 85 ? -20.368 0.085 19.707 1.00 89.81 85 SER A N 1
ATOM 678 C CA . SER A 1 85 ? -19.129 0.808 19.397 1.00 89.81 85 SER A CA 1
ATOM 679 C C . SER A 1 85 ? -18.566 1.541 20.614 1.00 89.81 85 SER A C 1
ATOM 681 O O . SER A 1 85 ? -17.349 1.550 20.799 1.00 89.81 85 SER A O 1
ATOM 683 N N . ALA A 1 86 ? -19.418 2.139 21.456 1.00 90.00 86 ALA A N 1
ATOM 684 C CA . ALA A 1 86 ? -18.977 2.799 22.686 1.00 90.00 86 ALA A CA 1
ATOM 685 C C . ALA A 1 86 ? -18.299 1.807 23.649 1.00 90.00 86 ALA A C 1
ATOM 687 O O . ALA A 1 86 ? -17.216 2.088 24.163 1.00 90.00 86 ALA A O 1
ATOM 688 N N . ALA A 1 87 ? -18.882 0.615 23.818 1.00 90.44 87 ALA A N 1
ATOM 689 C CA . ALA A 1 87 ? -18.312 -0.451 24.639 1.00 90.44 87 ALA A CA 1
ATOM 690 C C . ALA A 1 87 ? -16.985 -0.989 24.069 1.00 90.44 87 ALA A C 1
ATOM 692 O O . ALA A 1 87 ? -15.978 -1.039 24.779 1.00 90.44 87 ALA A O 1
ATOM 693 N N . ILE A 1 88 ? -16.950 -1.326 22.773 1.00 88.38 88 ILE A N 1
ATOM 694 C CA . ILE A 1 88 ? -15.759 -1.867 22.091 1.00 88.38 88 ILE A CA 1
ATOM 695 C C . ILE A 1 88 ? -14.587 -0.882 22.136 1.00 88.38 88 ILE A C 1
ATOM 697 O O . ILE A 1 88 ? -13.443 -1.305 22.305 1.00 88.38 88 ILE A O 1
ATOM 701 N N . ARG A 1 89 ? -14.853 0.428 22.018 1.00 84.00 89 ARG A N 1
ATOM 702 C CA . ARG A 1 89 ? -13.812 1.464 22.118 1.00 84.00 89 ARG A CA 1
ATOM 703 C C . ARG A 1 89 ? -13.093 1.428 23.467 1.00 84.00 89 ARG A C 1
ATOM 705 O O . ARG A 1 89 ? -11.875 1.586 23.482 1.00 84.00 89 ARG A O 1
ATOM 712 N N . LYS A 1 90 ? -13.819 1.189 24.567 1.00 85.12 90 LYS A N 1
ATOM 713 C CA . LYS A 1 90 ? -13.226 1.040 25.906 1.00 85.12 90 LYS A CA 1
ATOM 714 C C . LYS A 1 90 ? -12.547 -0.317 26.089 1.00 85.12 90 LYS A C 1
ATOM 716 O O . LYS A 1 90 ? -11.433 -0.378 26.603 1.00 85.12 90 LYS A O 1
ATOM 721 N N . LYS A 1 91 ? -13.195 -1.404 25.656 1.00 83.81 91 LYS A N 1
ATOM 722 C CA . LYS A 1 91 ? -12.690 -2.772 25.821 1.00 83.81 91 LYS A CA 1
ATOM 723 C C . LYS A 1 91 ? -13.013 -3.626 24.587 1.00 83.81 91 LYS A C 1
ATOM 725 O O . LYS A 1 91 ? -14.128 -4.134 24.468 1.00 83.81 91 LYS A O 1
ATOM 730 N N . PRO A 1 92 ? -12.037 -3.858 23.684 1.00 81.81 92 PRO A N 1
ATOM 731 C CA . PRO A 1 92 ? -12.277 -4.566 22.423 1.00 81.81 92 PRO A CA 1
ATOM 732 C C . PRO A 1 92 ? -12.828 -5.989 22.568 1.00 81.81 92 PRO A C 1
ATOM 734 O O . PRO A 1 92 ? -13.533 -6.463 21.681 1.00 81.81 92 PRO A O 1
ATOM 737 N N . SER A 1 93 ? -12.553 -6.675 23.685 1.00 82.81 93 SER A N 1
ATOM 738 C CA . SER A 1 93 ? -13.097 -8.015 23.943 1.00 82.81 93 SER A CA 1
ATOM 739 C C . SER A 1 93 ? -14.617 -8.036 24.136 1.00 82.81 93 SER A C 1
ATOM 741 O O . SER A 1 93 ? -15.217 -9.102 24.027 1.00 82.81 93 SER A O 1
ATOM 743 N N . LEU A 1 94 ? -15.263 -6.883 24.349 1.00 87.44 94 LEU A N 1
ATOM 744 C CA . LEU A 1 94 ? -16.723 -6.790 24.424 1.00 87.44 94 LEU A CA 1
ATOM 745 C C . LEU A 1 94 ? -17.413 -7.034 23.074 1.00 87.44 94 LEU A C 1
ATOM 747 O O . LEU A 1 94 ? -18.609 -7.309 23.050 1.00 87.44 94 LEU A O 1
ATOM 751 N N . TYR A 1 95 ? -16.667 -7.032 21.962 1.00 87.88 95 TYR A N 1
ATOM 752 C CA . TYR A 1 95 ? -17.179 -7.408 20.641 1.00 87.88 95 TYR A CA 1
ATOM 753 C C . TYR A 1 95 ? -17.825 -8.803 20.621 1.00 87.88 95 TYR A C 1
ATOM 755 O O . TYR A 1 95 ? -18.836 -8.994 19.955 1.00 87.88 95 TYR A O 1
ATOM 763 N N . PHE A 1 96 ? -17.306 -9.760 21.400 1.00 87.56 96 PHE A N 1
ATOM 764 C CA . PHE A 1 96 ? -17.868 -11.116 21.472 1.00 87.56 96 PHE A CA 1
ATOM 765 C C . PHE A 1 96 ? -19.257 -11.178 22.129 1.00 87.56 96 PHE A C 1
ATOM 767 O O . PHE A 1 96 ? -19.933 -12.196 22.024 1.00 87.56 96 PHE A O 1
ATOM 774 N N . TYR A 1 97 ? -19.685 -10.099 22.791 1.00 89.50 97 TYR A N 1
ATOM 775 C CA . TYR A 1 97 ? -21.019 -9.964 23.380 1.00 89.50 97 TYR A CA 1
ATOM 776 C C . TYR A 1 97 ? -21.990 -9.172 22.492 1.00 89.50 97 TYR A C 1
ATOM 778 O O . TYR A 1 97 ? -23.146 -9.006 22.876 1.00 89.50 97 TYR A O 1
ATOM 786 N N . ALA A 1 98 ? -21.540 -8.672 21.335 1.00 91.56 98 ALA A N 1
ATOM 787 C CA . ALA A 1 98 ? -22.403 -8.002 20.366 1.00 91.56 98 ALA A CA 1
ATOM 788 C C . ALA A 1 98 ? -23.411 -8.979 19.746 1.00 91.56 98 ALA A C 1
ATOM 790 O O . ALA A 1 98 ? -23.226 -10.196 19.812 1.00 91.56 98 ALA A O 1
ATOM 791 N N . SER A 1 99 ? -24.461 -8.458 19.110 1.00 95.31 99 SER A N 1
ATOM 792 C CA . SER A 1 99 ? -25.413 -9.297 18.376 1.00 95.31 99 SER A CA 1
ATOM 793 C C . SER A 1 99 ? -24.733 -10.104 17.261 1.00 95.31 99 SER A C 1
ATOM 795 O O . SER A 1 99 ? -23.745 -9.666 16.668 1.00 95.31 99 SER A O 1
ATOM 797 N N . GLU A 1 100 ? -25.301 -11.260 16.909 1.00 92.38 100 GLU A N 1
ATOM 798 C CA . GLU A 1 100 ? -24.812 -12.075 15.786 1.00 92.38 100 GLU A CA 1
ATOM 799 C C . GLU A 1 100 ? -24.769 -11.284 14.469 1.00 92.38 100 GLU A C 1
ATOM 801 O O . GLU A 1 100 ? -23.833 -11.441 13.687 1.00 92.38 100 GLU A O 1
ATOM 806 N N . ARG A 1 101 ? -25.731 -10.372 14.255 1.00 94.94 101 ARG A N 1
ATOM 807 C CA . ARG A 1 101 ? -25.767 -9.471 13.093 1.00 94.94 101 ARG A CA 1
ATOM 808 C C . ARG A 1 101 ? -24.510 -8.604 13.012 1.00 94.94 101 ARG A C 1
ATOM 810 O O . ARG A 1 101 ? -23.882 -8.555 11.960 1.00 94.94 101 ARG A O 1
ATOM 817 N N . LEU A 1 102 ? -24.131 -7.944 14.110 1.00 90.94 102 LEU A N 1
ATOM 818 C CA . LEU A 1 102 ? -22.937 -7.092 14.156 1.00 90.94 102 LEU A CA 1
ATOM 819 C C . LEU A 1 102 ? -21.637 -7.900 14.124 1.00 90.94 102 LEU A C 1
ATOM 821 O O . LEU A 1 102 ? -20.617 -7.411 13.639 1.00 90.94 102 LEU A O 1
ATOM 825 N N . GLN A 1 103 ? -21.653 -9.136 14.625 1.00 84.94 103 GLN A N 1
ATOM 826 C CA . GLN A 1 103 ? -20.504 -10.033 14.514 1.00 84.94 103 GLN A CA 1
ATOM 827 C C . GLN A 1 103 ? -20.285 -10.520 13.071 1.00 84.94 103 GLN A C 1
ATOM 829 O O . GLN A 1 103 ? -19.140 -10.643 12.636 1.00 84.94 103 GLN A O 1
ATOM 834 N N . ALA A 1 104 ? -21.365 -10.761 12.324 1.00 85.62 104 ALA A N 1
ATOM 835 C CA . ALA A 1 104 ? -21.318 -11.184 10.925 1.00 85.62 104 ALA A CA 1
ATOM 836 C C . ALA A 1 104 ? -20.992 -10.042 9.944 1.00 85.62 104 ALA A C 1
ATOM 838 O O . ALA A 1 104 ? -20.553 -10.302 8.823 1.00 85.62 104 ALA A O 1
ATOM 839 N N . ASP A 1 105 ? -21.193 -8.787 10.348 1.00 87.25 105 ASP A N 1
ATOM 840 C CA . ASP A 1 105 ? -20.886 -7.614 9.534 1.00 87.25 105 ASP A CA 1
ATOM 841 C C . ASP A 1 105 ? -19.371 -7.330 9.513 1.00 87.25 105 ASP A C 1
ATOM 843 O O . ASP A 1 105 ? -18.776 -6.796 10.457 1.00 87.25 105 ASP A O 1
ATOM 847 N N . GLU A 1 106 ? -18.731 -7.697 8.401 1.00 77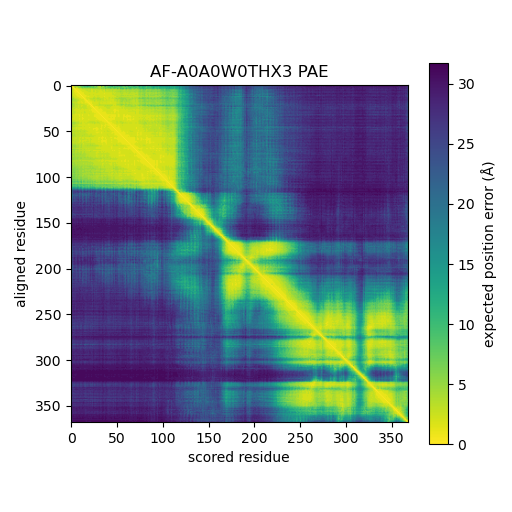.00 106 GLU A N 1
ATOM 848 C CA . GLU A 1 106 ? -17.301 -7.475 8.180 1.00 77.00 106 GLU A CA 1
ATOM 849 C C . GLU A 1 106 ? -16.932 -5.985 8.107 1.00 77.00 106 GLU A C 1
ATOM 851 O O . GLU A 1 106 ? -15.843 -5.614 8.551 1.00 77.00 106 GLU A O 1
ATOM 856 N N . ASP A 1 107 ? -17.803 -5.107 7.604 1.00 79.25 107 ASP A N 1
ATOM 857 C CA . ASP A 1 107 ? -17.519 -3.671 7.525 1.00 79.25 107 ASP A CA 1
ATOM 858 C C . ASP A 1 107 ? -17.571 -3.030 8.913 1.00 79.25 107 ASP A C 1
ATOM 860 O O . ASP A 1 107 ? -16.656 -2.287 9.292 1.00 79.25 107 ASP A O 1
ATOM 864 N N . TYR A 1 108 ? -18.576 -3.382 9.715 1.00 81.06 108 TYR A N 1
ATOM 865 C CA . TYR A 1 108 ? -18.687 -2.956 11.107 1.00 81.06 108 TYR A CA 1
ATOM 866 C C . TYR A 1 108 ? -17.501 -3.446 11.945 1.00 81.06 108 TYR A C 1
ATOM 868 O O . TYR A 1 108 ? -16.840 -2.650 12.623 1.00 81.06 108 TYR A O 1
ATOM 876 N N . LYS A 1 109 ? -17.167 -4.738 11.852 1.00 76.69 109 LYS A N 1
ATOM 877 C CA . LYS A 1 109 ? -16.000 -5.353 12.506 1.00 76.69 109 LYS A CA 1
ATOM 878 C C . LYS A 1 109 ? -14.711 -4.635 12.123 1.00 76.69 109 LYS A C 1
ATOM 880 O O . LYS A 1 109 ? -13.904 -4.277 12.984 1.00 76.69 109 LYS A O 1
ATOM 885 N N . ASN A 1 110 ? -14.529 -4.376 10.830 1.00 68.12 110 ASN A N 1
ATOM 886 C CA . ASN A 1 110 ? -13.377 -3.646 10.329 1.00 68.12 110 ASN A CA 1
ATOM 887 C C . ASN A 1 110 ? -13.333 -2.217 10.871 1.00 68.12 110 ASN A C 1
ATOM 889 O O . ASN A 1 110 ? -12.260 -1.755 11.238 1.00 68.12 110 ASN A O 1
ATOM 893 N N . ASN A 1 111 ? -14.448 -1.497 10.930 1.00 75.06 111 ASN A N 1
ATOM 894 C CA . ASN A 1 111 ? -14.461 -0.108 11.384 1.00 75.06 111 ASN A CA 1
ATOM 895 C C . ASN A 1 111 ? -14.254 0.030 12.898 1.00 75.06 111 ASN A C 1
ATOM 897 O O . ASN A 1 111 ? -13.502 0.905 13.326 1.00 75.06 111 ASN A O 1
ATOM 901 N N . THR A 1 112 ? -14.853 -0.849 13.699 1.00 71.62 112 THR A N 1
ATOM 902 C CA . THR A 1 112 ? -14.818 -0.780 15.169 1.00 71.62 112 THR A CA 1
ATOM 903 C C . THR A 1 112 ? -13.532 -1.339 15.777 1.00 71.62 112 THR A C 1
ATOM 905 O O . THR A 1 112 ? -12.993 -0.744 16.710 1.00 71.62 112 THR A O 1
ATOM 908 N N . LEU A 1 113 ? -12.964 -2.417 15.223 1.00 66.06 113 LEU A N 1
ATOM 909 C CA . LEU A 1 113 ? -11.730 -3.027 15.743 1.00 66.06 113 LEU A CA 1
ATOM 910 C C . LEU A 1 113 ? -10.445 -2.359 15.215 1.00 66.06 113 LEU A C 1
ATOM 912 O O . LEU A 1 113 ? -9.387 -2.485 15.839 1.00 66.06 113 LEU A O 1
ATOM 916 N N . LYS A 1 114 ? -10.517 -1.598 14.108 1.00 64.75 114 LYS A N 1
ATOM 917 C CA . LYS A 1 114 ? -9.390 -0.790 13.583 1.00 64.75 114 LYS A CA 1
ATOM 918 C C . LYS A 1 114 ? -8.941 0.319 14.533 1.00 64.75 114 LYS A C 1
ATOM 920 O O . LYS A 1 114 ? -7.823 0.803 14.381 1.00 64.75 114 LYS A O 1
ATOM 925 N N . ILE A 1 115 ? -9.801 0.742 15.459 1.00 54.31 115 ILE A N 1
ATOM 926 C CA . ILE A 1 115 ? -9.546 1.901 16.321 1.00 54.31 115 ILE A CA 1
ATOM 927 C C . ILE A 1 115 ? -8.460 1.588 17.362 1.00 54.31 115 ILE A C 1
ATOM 929 O O . ILE A 1 115 ? -7.731 2.499 17.722 1.00 54.31 115 ILE A O 1
ATOM 933 N N . ASN A 1 116 ? -8.270 0.320 17.771 1.00 52.66 116 ASN A N 1
ATOM 934 C CA . ASN A 1 116 ? -7.375 -0.002 18.895 1.00 52.66 116 ASN A CA 1
ATOM 935 C C . ASN A 1 116 ? -6.526 -1.287 18.794 1.00 52.66 116 ASN A C 1
ATOM 937 O O . ASN A 1 116 ? -5.918 -1.674 19.788 1.00 52.66 116 ASN A O 1
ATOM 941 N N . SER A 1 117 ? -6.429 -1.978 17.649 1.00 50.25 117 SER A N 1
ATOM 942 C CA . SER A 1 117 ? -5.698 -3.259 17.609 1.00 50.25 117 SER A CA 1
ATOM 943 C C . SER A 1 117 ? -4.747 -3.433 16.429 1.00 50.25 117 SER A C 1
ATOM 945 O O . SER A 1 117 ? -4.954 -2.893 15.345 1.00 50.25 117 SER A O 1
ATOM 947 N N . TRP A 1 118 ? -3.723 -4.251 16.697 1.00 51.16 118 TRP A N 1
ATOM 948 C CA . TRP A 1 118 ? -2.594 -4.824 15.942 1.00 51.16 118 TRP A CA 1
ATOM 949 C C . TRP A 1 118 ? -2.781 -5.101 14.432 1.00 51.16 118 TRP A C 1
ATOM 951 O O . TRP A 1 118 ? -1.840 -5.514 13.761 1.00 51.16 118 TRP A O 1
ATOM 961 N N . TYR A 1 119 ? -3.961 -4.875 13.861 1.00 47.81 119 TYR A N 1
ATOM 962 C CA . TYR A 1 119 ? -4.301 -5.023 12.447 1.00 47.81 119 TYR A CA 1
ATOM 963 C C . TYR A 1 119 ? -3.297 -4.372 11.475 1.00 47.81 119 TYR A C 1
ATOM 965 O O . TYR A 1 119 ? -2.926 -5.031 10.497 1.00 47.81 119 TYR A O 1
ATOM 973 N N . PRO A 1 120 ? -2.764 -3.156 11.734 1.00 48.44 120 PRO A N 1
ATOM 974 C CA . PRO A 1 120 ? -1.699 -2.591 10.909 1.00 48.44 120 PRO A CA 1
ATOM 975 C C . PRO A 1 120 ? -0.440 -3.483 10.896 1.00 48.44 120 PRO A C 1
ATOM 977 O O . PRO A 1 120 ? 0.132 -3.732 9.836 1.00 48.44 120 PRO A O 1
ATOM 980 N N . TRP A 1 121 ? -0.059 -4.048 12.045 1.00 51.16 121 TRP A N 1
ATOM 981 C CA . TRP A 1 121 ? 1.075 -4.968 12.188 1.00 51.16 121 TRP A CA 1
ATOM 982 C C . TRP A 1 121 ? 0.793 -6.376 11.634 1.00 51.16 121 TRP A C 1
ATOM 984 O O . TRP A 1 121 ? 1.699 -7.010 11.110 1.00 51.16 121 TRP A O 1
ATOM 994 N N . ILE A 1 122 ? -0.443 -6.877 11.710 1.00 51.69 122 ILE A N 1
ATOM 995 C CA . ILE A 1 122 ? -0.840 -8.178 11.138 1.00 51.69 122 ILE A CA 1
ATOM 996 C C . ILE A 1 122 ? -0.826 -8.105 9.608 1.00 51.69 122 ILE A C 1
ATOM 998 O O . ILE A 1 122 ? -0.308 -9.007 8.946 1.00 51.69 122 ILE A O 1
ATOM 1002 N N . LYS A 1 123 ? -1.335 -7.007 9.031 1.00 49.56 123 LYS A N 1
ATOM 1003 C CA . LYS A 1 123 ? -1.250 -6.746 7.589 1.00 49.56 123 LYS A CA 1
ATOM 1004 C C . LYS A 1 123 ? 0.208 -6.598 7.151 1.00 49.56 123 LYS A C 1
ATOM 1006 O O . LYS A 1 123 ? 0.596 -7.205 6.157 1.00 49.56 123 LYS A O 1
ATOM 1011 N N . LEU A 1 124 ? 1.021 -5.875 7.925 1.00 50.59 124 LEU A N 1
ATOM 1012 C CA . LEU A 1 124 ? 2.464 -5.758 7.706 1.00 50.59 124 LEU A CA 1
ATOM 1013 C C . LEU A 1 124 ? 3.161 -7.125 7.765 1.00 50.59 124 LEU A C 1
ATOM 1015 O O . LEU A 1 124 ? 3.906 -7.465 6.853 1.00 50.59 124 LEU A O 1
ATOM 1019 N N . HIS A 1 125 ? 2.877 -7.944 8.778 1.00 50.16 125 HIS A N 1
ATOM 1020 C CA . HIS A 1 125 ? 3.455 -9.278 8.924 1.00 50.16 125 HIS A CA 1
ATOM 1021 C C . HIS A 1 125 ? 3.064 -10.199 7.763 1.00 50.16 125 HIS A C 1
ATOM 1023 O O . HIS A 1 125 ? 3.912 -10.918 7.249 1.00 50.16 125 HIS A O 1
ATOM 1029 N N . LYS A 1 126 ? 1.811 -10.140 7.295 1.00 51.59 126 LYS A N 1
ATOM 1030 C CA . LYS A 1 126 ? 1.340 -10.912 6.136 1.00 51.59 126 LYS A CA 1
ATOM 1031 C C . LYS A 1 126 ? 2.021 -10.474 4.833 1.00 51.59 126 LYS A C 1
ATOM 1033 O O . LYS A 1 126 ? 2.400 -11.327 4.038 1.00 51.59 126 LYS A O 1
ATOM 1038 N N . VAL A 1 127 ? 2.218 -9.168 4.632 1.00 51.44 127 VAL A N 1
ATOM 1039 C CA . VAL A 1 127 ? 2.949 -8.620 3.473 1.00 51.44 127 VAL A CA 1
ATOM 1040 C C . VAL A 1 127 ? 4.430 -9.004 3.523 1.00 51.44 127 VAL A C 1
ATOM 1042 O O . VAL A 1 127 ? 4.968 -9.477 2.527 1.00 51.44 127 VAL A O 1
ATOM 1045 N N . LEU A 1 128 ? 5.077 -8.873 4.684 1.00 51.41 128 LEU A N 1
ATOM 1046 C CA . LEU A 1 128 ? 6.474 -9.268 4.875 1.00 51.41 128 LEU A CA 1
ATOM 1047 C C . LEU A 1 128 ? 6.654 -10.777 4.674 1.00 51.41 128 LEU A C 1
ATOM 1049 O O . LEU A 1 128 ? 7.517 -11.199 3.916 1.00 51.41 128 LEU A O 1
ATOM 1053 N N . LYS A 1 129 ? 5.817 -11.608 5.296 1.00 50.00 129 LYS A N 1
ATOM 1054 C CA . LYS A 1 129 ? 5.940 -13.067 5.205 1.00 50.00 129 LYS A CA 1
ATOM 1055 C C . LYS A 1 129 ? 5.768 -13.580 3.774 1.00 50.00 129 LYS A C 1
ATOM 1057 O O . LYS A 1 129 ? 6.514 -14.467 3.380 1.00 50.00 129 LYS A O 1
ATOM 1062 N N . ASN A 1 130 ? 4.826 -13.017 3.018 1.00 50.03 130 ASN A N 1
ATOM 1063 C CA . ASN A 1 130 ? 4.497 -13.517 1.684 1.00 50.03 130 ASN A CA 1
ATOM 1064 C C . ASN A 1 130 ? 5.389 -12.943 0.577 1.00 50.03 130 ASN A C 1
ATOM 1066 O O . ASN A 1 130 ? 5.595 -13.616 -0.420 1.00 50.03 130 ASN A O 1
ATOM 1070 N N . ASN A 1 131 ? 5.912 -11.723 0.732 1.00 46.31 131 ASN A N 1
ATOM 1071 C CA . ASN A 1 131 ? 6.596 -11.040 -0.373 1.00 46.31 131 ASN A CA 1
ATOM 1072 C C . ASN A 1 131 ? 8.095 -10.817 -0.119 1.00 46.31 131 ASN A C 1
ATOM 1074 O O . ASN A 1 131 ? 8.865 -10.713 -1.068 1.00 46.31 131 ASN A O 1
ATOM 1078 N N . PHE A 1 132 ? 8.534 -10.736 1.143 1.00 46.81 132 PHE A N 1
ATOM 1079 C CA . PHE A 1 132 ? 9.917 -10.366 1.464 1.00 46.81 132 PHE A CA 1
ATOM 1080 C C . PHE A 1 132 ? 10.893 -11.535 1.285 1.00 46.81 132 PHE A C 1
ATOM 1082 O O . PHE A 1 132 ? 11.919 -11.385 0.631 1.00 46.81 132 PHE A O 1
ATOM 1089 N N . TRP A 1 133 ? 10.576 -12.708 1.841 1.00 50.88 133 TRP A N 1
ATOM 1090 C CA . TRP A 1 133 ? 11.496 -13.853 1.844 1.00 50.88 133 TRP A CA 1
ATOM 1091 C C . TRP A 1 133 ? 11.643 -14.519 0.472 1.00 50.88 133 TRP A C 1
ATOM 1093 O O . TRP A 1 133 ? 12.737 -14.961 0.125 1.00 50.88 133 TRP A O 1
ATOM 1103 N N . GLU A 1 134 ? 10.573 -14.547 -0.322 1.00 49.84 134 GLU A N 1
ATOM 1104 C CA . GLU A 1 134 ? 10.602 -15.076 -1.691 1.00 49.84 134 GLU A CA 1
ATOM 1105 C C . GLU A 1 134 ? 11.357 -14.126 -2.636 1.00 49.84 134 GLU A C 1
ATOM 1107 O O . GLU A 1 134 ? 12.255 -14.566 -3.349 1.00 49.84 134 GLU A O 1
ATOM 1112 N N . GLY A 1 135 ? 11.124 -12.809 -2.540 1.00 47.09 135 GLY A N 1
ATOM 1113 C CA . GLY A 1 135 ? 11.868 -11.812 -3.322 1.00 47.09 135 GLY A CA 1
ATOM 1114 C C . GLY A 1 135 ? 13.362 -11.741 -2.975 1.00 47.09 135 GLY A C 1
ATOM 1115 O O . GLY A 1 135 ? 14.198 -11.523 -3.855 1.00 47.09 135 GLY A O 1
ATOM 1116 N N . LEU A 1 136 ? 13.725 -11.974 -1.709 1.00 46.06 136 LEU A N 1
ATOM 1117 C CA . LEU A 1 136 ? 15.121 -12.073 -1.276 1.00 46.06 136 LEU A CA 1
ATOM 1118 C C . LEU A 1 136 ? 15.812 -13.296 -1.904 1.00 46.06 136 LEU A C 1
ATOM 1120 O O . LEU A 1 136 ? 16.930 -13.185 -2.405 1.00 46.06 136 LEU A O 1
ATOM 1124 N N . LYS A 1 137 ? 15.132 -14.449 -1.913 1.00 47.81 137 LYS A N 1
ATOM 1125 C CA . LYS A 1 137 ? 15.633 -15.697 -2.500 1.00 47.81 137 LYS A CA 1
ATOM 1126 C C . LYS A 1 137 ? 15.879 -15.553 -4.004 1.00 47.81 137 LYS A C 1
ATOM 1128 O O . LYS A 1 137 ? 16.963 -15.901 -4.459 1.00 47.81 137 LYS A O 1
ATOM 1133 N N . ASP A 1 138 ? 14.938 -14.960 -4.734 1.00 46.56 138 ASP A N 1
ATOM 1134 C CA . ASP A 1 138 ? 15.068 -14.732 -6.179 1.00 46.56 138 ASP A CA 1
ATOM 1135 C C . ASP A 1 138 ? 16.200 -13.741 -6.505 1.00 46.56 138 ASP A C 1
ATOM 1137 O O . ASP A 1 138 ? 16.957 -13.944 -7.453 1.00 46.56 138 ASP A O 1
ATOM 1141 N N . THR A 1 139 ? 16.390 -12.710 -5.672 1.00 44.03 139 THR A N 1
ATOM 1142 C CA . THR A 1 139 ? 17.497 -11.745 -5.814 1.00 44.03 139 THR A CA 1
ATOM 1143 C C . THR A 1 139 ? 18.863 -12.417 -5.632 1.00 44.03 139 THR A C 1
ATOM 1145 O O . THR A 1 139 ? 19.787 -12.167 -6.409 1.00 44.03 139 THR A O 1
ATOM 1148 N N . PHE A 1 140 ? 19.002 -13.302 -4.639 1.00 43.88 140 PHE A N 1
ATOM 1149 C CA . PHE A 1 140 ? 20.233 -14.071 -4.451 1.00 43.88 140 PHE A CA 1
ATOM 1150 C C . PHE A 1 140 ? 20.444 -15.099 -5.569 1.00 43.88 140 PHE A C 1
ATOM 1152 O O . PHE A 1 140 ? 21.565 -15.219 -6.052 1.00 43.88 140 PHE A O 1
ATOM 1159 N N . SER A 1 141 ? 19.395 -15.772 -6.051 1.00 48.44 141 SER A N 1
ATOM 1160 C CA . SER A 1 141 ? 19.484 -16.683 -7.202 1.00 48.44 141 SER A CA 1
ATOM 1161 C C . SER A 1 141 ? 20.033 -15.993 -8.460 1.00 48.44 141 SER A C 1
ATOM 1163 O O . SER A 1 141 ? 20.931 -16.537 -9.099 1.00 48.44 141 SER A O 1
ATOM 1165 N N . ILE A 1 142 ? 19.599 -14.761 -8.763 1.00 44.53 142 ILE A N 1
ATOM 1166 C CA . ILE A 1 142 ? 20.149 -13.958 -9.875 1.00 44.53 142 ILE A CA 1
ATOM 1167 C C . ILE A 1 142 ? 21.630 -13.621 -9.642 1.00 44.53 142 ILE A C 1
ATOM 1169 O O . ILE A 1 142 ? 22.445 -13.725 -10.558 1.00 44.53 142 ILE A O 1
ATOM 1173 N N . MET A 1 143 ? 21.992 -13.228 -8.417 1.00 41.62 143 MET A N 1
ATOM 1174 C CA . MET A 1 143 ? 23.369 -12.865 -8.054 1.00 41.62 143 MET A CA 1
ATOM 1175 C C . MET A 1 143 ? 24.333 -14.060 -8.143 1.00 41.62 143 MET A C 1
ATOM 1177 O O . MET A 1 143 ? 25.500 -13.881 -8.481 1.00 41.62 143 MET A O 1
ATOM 1181 N N . TYR A 1 144 ? 23.835 -15.276 -7.899 1.00 45.31 144 TYR A N 1
ATOM 1182 C CA . TYR A 1 144 ? 24.577 -16.532 -8.047 1.00 45.31 144 TYR A CA 1
ATOM 1183 C C . TYR A 1 144 ? 24.477 -17.154 -9.454 1.00 45.31 144 TYR A C 1
ATOM 1185 O O . TYR A 1 144 ? 24.956 -18.268 -9.660 1.00 45.31 144 TYR A O 1
ATOM 1193 N N . GLY A 1 145 ? 23.912 -16.436 -10.433 1.00 37.97 145 GLY A N 1
ATOM 1194 C CA . GLY A 1 145 ? 23.936 -16.824 -11.847 1.00 37.97 145 GLY A CA 1
ATOM 1195 C C . GLY A 1 145 ? 22.798 -17.744 -12.306 1.00 37.97 145 GLY A C 1
ATOM 1196 O O . GLY A 1 145 ? 22.878 -18.303 -13.400 1.00 37.97 145 GLY A O 1
ATOM 1197 N N . ASP A 1 146 ? 21.733 -17.903 -11.516 1.00 47.62 146 ASP A N 1
ATOM 1198 C CA . ASP A 1 146 ? 20.518 -18.612 -11.929 1.00 47.62 146 ASP A CA 1
ATOM 1199 C C . ASP A 1 146 ? 19.553 -17.647 -12.640 1.00 47.62 146 ASP A C 1
ATOM 1201 O O . ASP A 1 146 ? 18.713 -16.975 -12.037 1.00 47.62 146 ASP A O 1
ATOM 1205 N N . TYR A 1 147 ? 19.705 -17.552 -13.964 1.00 52.53 147 TYR A N 1
ATOM 1206 C CA . TYR A 1 147 ? 18.947 -16.637 -14.822 1.00 52.53 147 TYR A CA 1
ATOM 1207 C C . TYR A 1 147 ? 17.622 -17.221 -15.346 1.00 52.53 147 TYR A C 1
ATOM 1209 O O . TYR A 1 147 ? 17.131 -16.783 -16.389 1.00 52.53 147 TYR A O 1
ATOM 1217 N N . GLY A 1 148 ? 16.998 -18.185 -14.653 1.00 50.19 148 GLY A N 1
ATOM 1218 C CA . GLY A 1 148 ? 15.705 -18.781 -15.046 1.00 50.19 148 GLY A CA 1
ATOM 1219 C C . GLY A 1 148 ? 14.558 -17.776 -15.286 1.00 50.19 148 GLY A C 1
ATOM 1220 O O . GLY A 1 148 ? 13.553 -18.110 -15.916 1.00 50.19 148 GLY A O 1
ATOM 1221 N N . ILE A 1 149 ? 14.733 -16.525 -14.852 1.00 44.62 149 ILE A N 1
ATOM 1222 C CA . ILE A 1 149 ? 13.859 -15.369 -15.096 1.00 44.62 149 ILE A CA 1
ATOM 1223 C C . ILE A 1 149 ? 13.880 -14.919 -16.568 1.00 44.62 149 ILE A C 1
ATOM 1225 O O . ILE A 1 149 ? 12.849 -14.489 -17.078 1.00 44.62 149 ILE A O 1
ATOM 1229 N N . LEU A 1 150 ? 14.992 -15.096 -17.296 1.00 41.78 150 LEU A N 1
ATOM 1230 C CA . LEU A 1 150 ? 15.105 -14.720 -18.715 1.00 41.78 150 LEU A CA 1
ATOM 1231 C C . LEU A 1 150 ? 14.127 -15.495 -19.613 1.00 41.78 150 LEU A C 1
ATOM 1233 O O . LEU A 1 150 ? 13.640 -14.952 -20.598 1.00 41.78 150 LEU A O 1
ATOM 1237 N N . LYS A 1 151 ? 13.752 -16.727 -19.238 1.00 44.72 151 LYS A N 1
ATOM 1238 C CA . LYS A 1 151 ? 12.729 -17.521 -19.947 1.00 44.72 151 LYS A CA 1
ATOM 1239 C C . LYS A 1 151 ? 11.316 -16.929 -19.863 1.00 44.72 151 LYS A C 1
ATOM 1241 O O . LYS A 1 151 ? 10.463 -17.312 -20.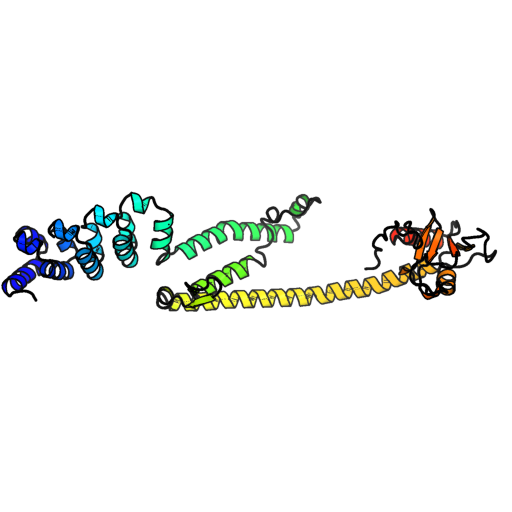658 1.00 44.72 151 LYS A O 1
ATOM 1246 N N . LYS A 1 152 ? 11.053 -16.037 -18.901 1.00 43.38 152 LYS A N 1
ATOM 1247 C CA . LYS A 1 152 ? 9.757 -15.362 -18.716 1.00 43.38 152 LYS A CA 1
ATOM 1248 C C . LYS A 1 152 ? 9.662 -14.030 -19.477 1.00 43.38 152 LYS A C 1
ATOM 1250 O O . LYS A 1 152 ? 8.574 -13.482 -19.561 1.00 43.38 152 LYS A O 1
ATOM 1255 N N . ILE A 1 153 ? 10.763 -13.534 -20.056 1.00 41.44 153 ILE A N 1
ATOM 1256 C CA . ILE A 1 153 ? 10.876 -12.224 -20.738 1.00 41.44 153 ILE A CA 1
ATOM 1257 C C . ILE A 1 153 ? 10.723 -12.377 -22.270 1.00 41.44 153 ILE A C 1
ATOM 1259 O O . ILE A 1 153 ? 11.151 -11.537 -23.055 1.00 41.44 153 ILE A O 1
ATOM 1263 N N . ASN A 1 154 ? 10.103 -13.464 -22.740 1.00 34.97 154 ASN A N 1
ATOM 1264 C CA . ASN A 1 154 ? 9.950 -13.741 -24.170 1.00 34.97 154 ASN A CA 1
ATOM 1265 C C . ASN A 1 154 ? 8.910 -12.815 -24.836 1.00 34.97 154 ASN A C 1
ATOM 1267 O O . ASN A 1 154 ? 7.791 -13.238 -25.109 1.00 34.97 154 ASN A O 1
ATOM 1271 N N . GLY A 1 155 ? 9.297 -11.569 -25.118 1.00 43.38 155 GLY A N 1
ATOM 1272 C CA . GLY A 1 155 ? 8.793 -10.736 -26.219 1.00 43.38 155 GLY A CA 1
ATOM 1273 C C . GLY A 1 155 ? 7.317 -10.315 -26.227 1.00 43.38 155 GLY A C 1
ATOM 1274 O O . GLY A 1 155 ? 6.926 -9.602 -27.144 1.00 43.38 155 GLY A O 1
ATOM 1275 N N . ALA A 1 156 ? 6.495 -10.716 -25.260 1.00 38.31 156 ALA A N 1
ATOM 1276 C CA . ALA A 1 156 ? 5.152 -10.168 -25.083 1.00 38.31 156 ALA A CA 1
ATOM 1277 C C . ALA A 1 156 ? 5.213 -8.856 -24.285 1.00 38.31 156 ALA A C 1
ATOM 1279 O O . ALA A 1 156 ? 6.088 -8.697 -23.429 1.00 38.31 156 ALA A O 1
ATOM 1280 N N . GLU A 1 157 ? 4.285 -7.929 -24.560 1.00 39.38 157 GLU A N 1
ATOM 1281 C CA . GLU A 1 157 ? 4.096 -6.722 -23.749 1.00 39.38 157 GLU A CA 1
ATOM 1282 C C . GLU A 1 157 ? 4.079 -7.087 -22.264 1.00 39.38 157 GLU A C 1
ATOM 1284 O O . GLU A 1 157 ? 3.366 -7.991 -21.821 1.00 39.38 157 GLU A O 1
ATOM 1289 N N . LEU A 1 158 ? 4.926 -6.389 -21.514 1.00 38.75 158 LEU A N 1
ATOM 1290 C CA . LEU A 1 158 ? 5.138 -6.587 -20.092 1.00 38.75 158 LEU A CA 1
ATOM 1291 C C . LEU A 1 158 ? 3.830 -6.312 -19.342 1.00 38.75 158 LEU A C 1
ATOM 1293 O O . LEU A 1 158 ? 3.495 -5.164 -19.063 1.00 38.75 158 LEU A O 1
ATOM 1297 N N . ASP A 1 159 ? 3.091 -7.369 -19.006 1.00 40.28 159 ASP A N 1
ATOM 1298 C CA . ASP A 1 159 ? 1.956 -7.269 -18.096 1.00 40.28 159 ASP A CA 1
ATOM 1299 C C . ASP A 1 159 ? 2.512 -6.896 -16.705 1.00 40.28 159 ASP A C 1
ATOM 1301 O O . ASP A 1 159 ? 3.312 -7.652 -16.137 1.00 40.28 159 ASP A O 1
ATOM 1305 N N . PRO A 1 160 ? 2.137 -5.743 -16.121 1.00 37.69 160 PRO A N 1
ATOM 1306 C CA . PRO A 1 160 ? 2.610 -5.333 -14.800 1.00 37.69 160 PRO A CA 1
ATOM 1307 C C . PRO A 1 160 ? 2.247 -6.337 -13.691 1.00 37.69 160 PRO A C 1
ATOM 1309 O O . PRO A 1 160 ? 2.848 -6.302 -12.619 1.00 37.69 160 PRO A O 1
ATOM 1312 N N . ASN A 1 161 ? 1.335 -7.284 -13.948 1.00 41.94 161 ASN A N 1
ATOM 1313 C CA . ASN A 1 161 ? 1.039 -8.402 -13.051 1.00 41.94 161 ASN A CA 1
ATOM 1314 C C . ASN A 1 161 ? 1.946 -9.635 -13.245 1.00 41.94 161 ASN A C 1
ATOM 1316 O O . ASN A 1 161 ? 1.902 -10.547 -12.417 1.00 41.94 161 ASN A O 1
ATOM 1320 N N . GLN A 1 162 ? 2.764 -9.688 -14.302 1.00 37.25 162 GLN A N 1
ATOM 1321 C CA . GLN A 1 162 ? 3.761 -10.744 -14.534 1.00 37.25 162 GLN A CA 1
ATOM 1322 C C . GLN A 1 162 ? 5.116 -10.440 -13.877 1.00 37.25 162 GLN A C 1
ATOM 1324 O O . GLN A 1 162 ? 5.814 -11.370 -13.472 1.00 37.25 162 GLN A O 1
ATOM 1329 N N . LEU A 1 163 ? 5.434 -9.162 -13.632 1.00 42.28 163 LEU A N 1
ATOM 1330 C CA . LEU A 1 163 ? 6.490 -8.715 -12.705 1.00 42.28 163 LEU A CA 1
ATOM 1331 C C . LEU A 1 163 ? 6.016 -8.757 -11.243 1.00 42.28 163 LEU A C 1
ATOM 1333 O O . LEU A 1 163 ? 6.242 -7.848 -10.450 1.00 42.28 163 LEU A O 1
ATOM 1337 N N . LYS A 1 164 ? 5.342 -9.838 -1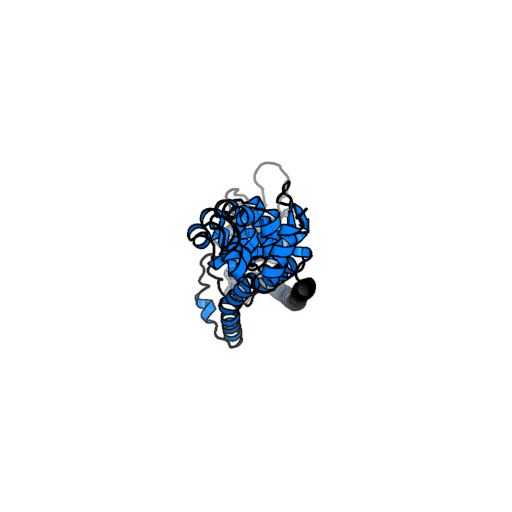0.855 1.00 43.00 164 LYS A N 1
ATOM 1338 C CA . LYS A 1 164 ? 4.850 -9.993 -9.483 1.00 43.00 164 LYS A CA 1
ATOM 1339 C C . LYS A 1 164 ? 5.987 -10.192 -8.466 1.00 43.00 164 LYS A C 1
ATOM 1341 O O . LYS A 1 164 ? 5.756 -10.045 -7.269 1.00 43.00 164 LYS A O 1
ATOM 1346 N N . TYR A 1 165 ? 7.201 -10.494 -8.938 1.00 48.84 165 TYR A N 1
ATOM 1347 C CA . TYR A 1 165 ? 8.366 -10.830 -8.119 1.00 48.84 165 TYR A CA 1
ATOM 1348 C C . TYR A 1 165 ? 9.649 -10.398 -8.842 1.00 48.84 165 TYR A C 1
ATOM 1350 O O . TYR A 1 165 ? 10.053 -11.012 -9.828 1.00 48.84 165 TYR A O 1
ATOM 1358 N N . GLY A 1 166 ? 10.272 -9.316 -8.386 1.00 37.41 166 GLY A N 1
ATOM 1359 C CA . GLY A 1 166 ? 11.523 -8.816 -8.944 1.00 37.41 166 GLY A CA 1
ATOM 1360 C C . GLY A 1 166 ? 12.055 -7.697 -8.066 1.00 37.41 166 GLY A C 1
ATOM 1361 O O . GLY A 1 166 ? 11.486 -6.617 -8.059 1.00 37.41 166 GLY A O 1
ATOM 1362 N N . LEU A 1 167 ? 13.118 -8.000 -7.316 1.00 41.25 167 LEU A N 1
ATOM 1363 C CA . LEU A 1 167 ? 13.668 -7.223 -6.206 1.00 41.25 167 LEU A CA 1
ATOM 1364 C C . LEU A 1 167 ? 12.721 -7.095 -5.002 1.00 41.25 167 LEU A C 1
ATOM 1366 O O . LEU A 1 167 ? 11.499 -7.065 -5.107 1.00 41.25 167 LEU A O 1
ATOM 1370 N N . VAL A 1 168 ? 13.295 -6.935 -3.814 1.00 42.94 168 VAL A N 1
ATOM 1371 C CA . VAL A 1 168 ? 12.636 -6.342 -2.634 1.00 42.94 168 VAL A CA 1
ATOM 1372 C C . VAL A 1 168 ? 12.414 -4.839 -2.913 1.00 42.94 168 VAL A C 1
ATOM 1374 O O . VAL A 1 168 ? 12.873 -3.962 -2.191 1.00 42.94 168 VAL A O 1
ATOM 1377 N N . ASP A 1 169 ? 11.794 -4.568 -4.060 1.00 47.22 169 ASP A N 1
ATOM 1378 C CA . ASP A 1 169 ? 12.068 -3.466 -4.967 1.00 47.22 169 ASP A CA 1
ATOM 1379 C C . ASP A 1 169 ? 11.855 -2.104 -4.311 1.00 47.22 169 ASP A C 1
ATOM 1381 O O . ASP A 1 169 ? 11.149 -1.957 -3.310 1.00 47.22 169 ASP A O 1
ATOM 1385 N N . ILE A 1 170 ? 12.424 -1.084 -4.940 1.00 47.34 170 ILE A N 1
ATOM 1386 C CA . ILE A 1 170 ? 12.308 0.359 -4.681 1.00 47.34 170 ILE A CA 1
ATOM 1387 C C . ILE A 1 170 ? 10.876 0.846 -4.354 1.00 47.34 170 ILE A C 1
ATOM 1389 O O . ILE A 1 170 ? 10.708 1.983 -3.917 1.00 47.34 170 ILE A O 1
ATOM 1393 N N . THR A 1 171 ? 9.850 0.012 -4.533 1.00 48.38 171 THR A N 1
ATOM 1394 C CA . THR A 1 171 ? 8.431 0.215 -4.224 1.00 48.38 171 THR A CA 1
ATOM 1395 C C . THR A 1 171 ? 8.022 -0.176 -2.791 1.00 48.38 171 THR A C 1
ATOM 1397 O O . THR A 1 171 ? 7.166 0.500 -2.215 1.00 48.38 171 THR A O 1
ATOM 1400 N N . LEU A 1 172 ? 8.652 -1.179 -2.158 1.00 60.84 172 LEU A N 1
ATOM 1401 C CA . LEU A 1 172 ? 8.279 -1.653 -0.814 1.00 60.84 172 LEU A CA 1
ATOM 1402 C C . LEU A 1 172 ? 8.717 -0.675 0.282 1.00 60.84 172 LEU A C 1
ATOM 1404 O O . LEU A 1 172 ? 7.949 -0.380 1.195 1.00 60.84 172 LEU A O 1
ATOM 1408 N N . ILE A 1 173 ? 9.932 -0.128 0.175 1.00 67.44 173 ILE A N 1
ATOM 1409 C CA . ILE A 1 173 ? 10.451 0.890 1.103 1.00 67.44 173 ILE A CA 1
ATOM 1410 C C . ILE A 1 173 ? 9.538 2.129 1.151 1.00 67.44 173 ILE A C 1
ATOM 1412 O O . ILE A 1 173 ? 9.180 2.535 2.254 1.00 67.44 173 ILE A O 1
ATOM 1416 N N . PRO A 1 174 ? 9.093 2.721 0.022 1.00 64.44 174 PRO A N 1
ATOM 1417 C CA . PRO A 1 174 ? 8.111 3.800 0.036 1.00 64.44 174 PRO A CA 1
ATOM 1418 C C . PRO A 1 174 ? 6.762 3.386 0.611 1.00 64.44 174 PRO A C 1
ATOM 1420 O O . PRO A 1 174 ? 6.170 4.169 1.343 1.00 64.44 174 PRO A O 1
ATOM 1423 N N . GLN A 1 175 ? 6.259 2.186 0.306 1.00 68.31 175 GLN A N 1
ATOM 1424 C CA . GLN A 1 175 ? 4.984 1.722 0.860 1.00 68.31 175 GLN A CA 1
ATOM 1425 C C . GLN A 1 175 ? 5.056 1.566 2.385 1.00 68.31 175 GLN A C 1
ATOM 1427 O O . GLN A 1 175 ? 4.165 2.034 3.093 1.00 68.31 175 GLN A O 1
ATOM 1432 N N . LEU A 1 176 ? 6.139 0.972 2.891 1.00 71.56 176 LEU A N 1
ATOM 1433 C CA . LEU A 1 176 ? 6.404 0.810 4.318 1.00 71.56 176 LEU A CA 1
ATOM 1434 C C . LEU A 1 176 ? 6.636 2.160 5.004 1.00 71.56 176 LEU A C 1
ATOM 1436 O O . LEU A 1 176 ? 6.047 2.431 6.046 1.00 71.56 176 LEU A O 1
ATOM 1440 N N . SER A 1 177 ? 7.449 3.022 4.395 1.00 78.44 177 SER A N 1
ATOM 1441 C CA . SER A 1 177 ? 7.709 4.385 4.857 1.00 78.44 177 SER A CA 1
ATOM 1442 C C . SER A 1 177 ? 6.412 5.189 4.955 1.00 78.44 177 SER A C 1
ATOM 1444 O O . SER A 1 177 ? 6.095 5.696 6.025 1.00 78.44 177 SER A O 1
ATOM 1446 N N . ASN A 1 178 ? 5.599 5.215 3.895 1.00 74.56 178 ASN A N 1
ATOM 1447 C CA . ASN A 1 178 ? 4.321 5.927 3.873 1.00 74.56 178 ASN A CA 1
ATOM 1448 C C . ASN A 1 178 ? 3.336 5.368 4.899 1.00 74.56 178 ASN A C 1
ATOM 1450 O O . ASN A 1 178 ? 2.629 6.127 5.554 1.00 74.56 178 ASN A O 1
ATOM 1454 N N . PHE A 1 179 ? 3.289 4.048 5.068 1.00 76.75 179 PHE A N 1
ATOM 1455 C CA . PHE A 1 179 ? 2.468 3.424 6.096 1.00 76.75 179 PHE A CA 1
ATOM 1456 C C . PHE A 1 179 ? 2.891 3.862 7.506 1.00 76.75 179 PHE A C 1
ATOM 1458 O O . PHE A 1 179 ? 2.045 4.278 8.297 1.00 76.75 179 PHE A O 1
ATOM 1465 N N . LEU A 1 180 ? 4.192 3.823 7.803 1.00 79.50 180 LEU A N 1
ATOM 1466 C CA . LEU A 1 180 ? 4.741 4.220 9.100 1.00 79.50 180 LEU A CA 1
ATOM 1467 C C . LEU A 1 180 ? 4.593 5.724 9.361 1.00 79.50 180 LEU A C 1
ATOM 1469 O O . LEU A 1 180 ? 4.337 6.115 10.499 1.00 79.50 180 LEU A O 1
ATOM 1473 N N . ILE A 1 181 ? 4.696 6.559 8.326 1.00 80.25 181 ILE A N 1
ATOM 1474 C CA . ILE A 1 181 ? 4.445 8.003 8.405 1.00 80.25 181 ILE A CA 1
ATOM 1475 C C . ILE A 1 181 ? 2.960 8.273 8.635 1.00 80.25 181 ILE A C 1
ATOM 1477 O O . ILE A 1 181 ? 2.636 9.067 9.505 1.00 80.25 181 ILE A O 1
ATOM 1481 N N . ASN A 1 182 ? 2.049 7.586 7.944 1.00 78.38 182 ASN A N 1
ATOM 1482 C CA . ASN A 1 182 ? 0.606 7.767 8.135 1.00 78.38 182 ASN A CA 1
ATOM 1483 C C . ASN A 1 182 ? 0.134 7.285 9.512 1.00 78.38 182 ASN A C 1
ATOM 1485 O O . ASN A 1 182 ? -0.730 7.911 10.119 1.00 78.38 182 ASN A O 1
ATOM 1489 N N . TYR A 1 183 ? 0.707 6.196 10.029 1.00 78.38 183 TYR A N 1
ATOM 1490 C CA . TYR A 1 183 ? 0.498 5.798 11.422 1.00 78.38 183 TYR A CA 1
ATOM 1491 C C . TYR A 1 183 ? 1.111 6.830 12.377 1.00 78.38 183 TYR A C 1
ATOM 1493 O O . TYR A 1 183 ? 0.485 7.241 13.348 1.00 78.38 183 TYR A O 1
ATOM 1501 N N . GLY A 1 184 ? 2.321 7.292 12.057 1.00 79.19 184 GLY A N 1
ATOM 1502 C CA . GLY A 1 184 ? 3.081 8.293 12.791 1.00 79.19 184 GLY A CA 1
ATOM 1503 C C . GLY A 1 184 ? 2.462 9.695 12.787 1.00 79.19 184 GLY A C 1
ATOM 1504 O O . GLY A 1 184 ? 2.737 10.492 13.673 1.00 79.19 184 GLY A O 1
ATOM 1505 N N . MET A 1 185 ? 1.629 10.029 11.809 1.00 80.56 185 MET A N 1
ATOM 1506 C CA . MET A 1 185 ? 1.016 11.339 11.585 1.00 80.56 185 MET A CA 1
ATOM 1507 C C . MET A 1 185 ? -0.380 11.134 10.980 1.00 80.56 185 MET A C 1
ATOM 1509 O O . MET A 1 185 ? -0.579 11.368 9.788 1.00 80.56 185 MET A O 1
ATOM 1513 N N . PRO A 1 186 ? -1.355 10.669 11.781 1.00 77.25 186 PRO A N 1
ATOM 1514 C CA . PRO A 1 186 ? -2.669 10.312 11.276 1.00 77.25 186 PRO A CA 1
ATOM 1515 C C . PRO A 1 186 ? -3.430 11.556 10.813 1.00 77.25 186 PRO A C 1
ATOM 1517 O O . PRO A 1 186 ? -3.623 12.520 11.562 1.00 77.25 186 PRO A O 1
ATOM 1520 N N . GLY A 1 187 ? -3.871 11.515 9.559 1.00 77.81 187 GLY A N 1
ATOM 1521 C CA . GLY A 1 187 ? -4.727 12.522 8.948 1.00 77.81 187 GLY A CA 1
ATOM 1522 C C . GLY A 1 187 ? -6.022 11.907 8.430 1.00 77.81 187 GLY A C 1
ATOM 1523 O O . GLY A 1 187 ? -6.060 10.732 8.060 1.00 77.81 187 GLY A O 1
ATOM 1524 N N . LYS A 1 188 ? -7.079 12.717 8.378 1.00 75.00 188 LYS A N 1
ATOM 1525 C CA . LYS A 1 188 ? -8.367 12.370 7.771 1.00 75.00 188 LYS A CA 1
ATOM 1526 C C . LYS A 1 188 ? -8.767 13.407 6.721 1.00 75.00 188 LYS A C 1
ATOM 1528 O O . LYS A 1 188 ? -8.437 14.583 6.892 1.00 75.00 188 LYS A O 1
ATOM 1533 N N . PRO A 1 189 ? -9.449 13.006 5.638 1.00 71.44 189 PRO A N 1
ATOM 1534 C CA . PRO A 1 189 ? -9.963 13.954 4.658 1.00 71.44 189 PRO A CA 1
ATOM 1535 C C . PRO A 1 189 ? -10.972 14.911 5.312 1.00 71.44 189 PRO A C 1
ATOM 1537 O O . PRO A 1 189 ? -11.711 14.516 6.218 1.00 71.44 189 PRO A O 1
ATOM 1540 N N . LEU A 1 190 ? -11.007 16.171 4.873 1.00 59.66 190 LEU A N 1
ATOM 1541 C CA . LEU A 1 190 ? -12.026 17.112 5.334 1.00 59.66 190 LEU A CA 1
ATOM 1542 C C . LEU A 1 190 ? -13.393 16.725 4.762 1.00 59.66 190 LEU A C 1
ATOM 1544 O O . LEU A 1 190 ? -13.509 16.342 3.598 1.00 59.66 190 LEU A O 1
ATOM 1548 N N . SER A 1 191 ? -14.445 16.919 5.558 1.00 73.12 191 SER A N 1
ATOM 1549 C CA . SER A 1 191 ? -15.831 16.648 5.151 1.00 73.12 191 SER A CA 1
ATOM 1550 C C . SER A 1 191 ? -16.262 17.434 3.910 1.00 73.12 191 SER A C 1
ATOM 1552 O O . SER A 1 191 ? -17.086 16.959 3.137 1.00 73.12 191 SER A O 1
ATOM 1554 N N . ASN A 1 192 ? -15.695 18.625 3.706 1.00 67.50 192 ASN A N 1
ATOM 1555 C CA . ASN A 1 192 ? -16.013 19.509 2.586 1.00 67.50 192 ASN A CA 1
ATOM 1556 C C . ASN A 1 192 ? -15.081 19.345 1.375 1.00 67.50 192 ASN A C 1
ATOM 1558 O O . ASN A 1 192 ? -15.360 19.917 0.323 1.00 67.50 192 ASN A O 1
ATOM 1562 N N . ASN A 1 193 ? -13.968 18.618 1.508 1.00 60.81 193 ASN A N 1
ATOM 1563 C CA . ASN A 1 193 ? -13.020 18.415 0.420 1.00 60.81 193 ASN A CA 1
ATOM 1564 C C . ASN A 1 193 ? -12.172 17.149 0.657 1.00 60.81 193 ASN A C 1
ATOM 1566 O O . ASN A 1 193 ? -11.239 17.191 1.464 1.00 60.81 193 ASN A O 1
ATOM 1570 N N . PRO A 1 194 ? -12.417 16.058 -0.092 1.00 57.94 194 PRO A N 1
ATOM 1571 C CA . PRO A 1 194 ? -11.707 14.791 0.090 1.00 57.94 194 PRO A CA 1
ATOM 1572 C C . PRO A 1 194 ? -10.230 14.840 -0.335 1.00 57.94 194 PRO A C 1
ATOM 1574 O O . PRO A 1 194 ? -9.470 13.932 -0.009 1.00 57.94 194 PRO A O 1
ATOM 1577 N N . PHE A 1 195 ? -9.800 15.896 -1.034 1.00 56.28 195 PHE A N 1
ATOM 1578 C CA . PHE A 1 195 ? -8.402 16.106 -1.420 1.00 56.28 195 PHE A CA 1
ATOM 1579 C C . PHE A 1 195 ? -7.612 16.930 -0.398 1.00 56.28 195 PHE A C 1
ATOM 1581 O O . PHE A 1 195 ? -6.391 17.038 -0.508 1.00 56.28 195 PHE A O 1
ATOM 1588 N N . ARG A 1 196 ? -8.279 17.519 0.603 1.00 55.03 196 ARG A N 1
ATOM 1589 C CA . ARG A 1 196 ? -7.615 18.183 1.727 1.00 55.03 196 ARG A CA 1
ATOM 1590 C C . ARG A 1 196 ? -7.679 17.291 2.957 1.00 55.03 196 ARG A C 1
ATOM 1592 O O . ARG A 1 196 ? -8.728 16.744 3.275 1.00 55.03 196 ARG A O 1
ATOM 1599 N N . TYR A 1 197 ? -6.563 17.195 3.669 1.00 73.31 197 TYR A N 1
ATOM 1600 C CA . TYR A 1 197 ? -6.434 16.385 4.875 1.00 73.31 197 TYR A CA 1
ATOM 1601 C C . TYR A 1 197 ? -6.230 17.284 6.094 1.00 73.31 197 TYR A C 1
ATOM 1603 O O . TYR A 1 197 ? -5.490 18.266 6.037 1.00 73.31 197 TYR A O 1
ATOM 1611 N N . ALA A 1 198 ? -6.894 16.942 7.194 1.00 77.50 198 ALA A N 1
ATOM 1612 C CA . ALA A 1 198 ? -6.724 17.550 8.505 1.00 77.50 198 ALA A CA 1
ATOM 1613 C C . ALA A 1 198 ? -6.169 16.516 9.487 1.00 77.50 198 ALA A C 1
ATOM 1615 O O . ALA A 1 198 ? -6.299 15.308 9.281 1.00 77.50 198 ALA A O 1
ATOM 1616 N N . ARG A 1 199 ? -5.566 16.997 10.576 1.00 78.12 199 ARG A N 1
ATOM 1617 C CA . ARG A 1 199 ? -5.104 16.154 11.683 1.00 78.12 199 ARG A CA 1
ATOM 1618 C C . ARG A 1 199 ? -6.278 15.364 12.259 1.00 78.12 199 ARG A C 1
ATOM 1620 O O . ARG A 1 199 ? -7.310 15.952 12.581 1.00 78.12 199 ARG A O 1
ATOM 1627 N N . ASP A 1 200 ? -6.122 14.053 12.409 1.00 79.19 200 ASP A N 1
ATOM 1628 C CA . ASP A 1 200 ? -7.139 13.250 13.083 1.00 79.19 200 ASP A CA 1
ATOM 1629 C C . ASP A 1 200 ? -6.926 13.300 14.601 1.00 79.19 200 ASP A C 1
ATOM 1631 O O . ASP A 1 200 ? -6.109 12.557 15.136 1.00 79.19 200 ASP A O 1
ATOM 1635 N N . GLU A 1 201 ? -7.609 14.224 15.286 1.00 77.62 201 GLU A N 1
ATOM 1636 C CA . GLU A 1 201 ? -7.381 14.501 16.715 1.00 77.62 201 GLU A CA 1
ATOM 1637 C C . GLU A 1 201 ? -7.610 13.298 17.633 1.00 77.62 201 GLU A C 1
ATOM 1639 O O . GLU A 1 201 ? -6.856 13.140 18.591 1.00 77.62 201 GLU A O 1
ATOM 1644 N N . GLU A 1 202 ? -8.579 12.430 17.315 1.00 72.69 202 GLU A N 1
ATOM 1645 C CA . GLU A 1 202 ? -8.829 11.196 18.078 1.00 72.69 202 GLU A CA 1
ATOM 1646 C C . GLU A 1 202 ? -7.586 10.298 18.064 1.00 72.69 202 GLU A C 1
ATOM 1648 O O . GLU A 1 202 ? -7.067 9.938 19.113 1.00 72.69 202 GLU A O 1
ATOM 1653 N N . ARG A 1 203 ? -7.027 10.021 16.879 1.00 68.00 203 ARG A N 1
ATOM 1654 C CA . ARG A 1 203 ? -5.826 9.176 16.740 1.00 68.00 203 ARG A CA 1
ATOM 1655 C C . ARG A 1 203 ? -4.530 9.878 17.123 1.00 68.00 203 ARG A C 1
ATOM 1657 O O . ARG A 1 203 ? -3.513 9.222 17.325 1.00 68.00 203 ARG A O 1
ATOM 1664 N N . TRP A 1 204 ? -4.519 11.208 17.148 1.00 72.06 204 TRP A N 1
ATOM 1665 C CA . TRP A 1 204 ? -3.312 11.982 17.429 1.00 72.06 204 TRP A CA 1
ATOM 1666 C C . TRP A 1 204 ? -2.896 11.910 18.900 1.00 72.06 204 TRP A C 1
ATOM 1668 O O . TRP A 1 204 ? -1.700 11.986 19.197 1.00 72.06 204 TRP A O 1
ATOM 1678 N N . ASN A 1 205 ? -3.874 11.771 19.799 1.00 74.69 205 ASN A N 1
ATOM 1679 C CA . ASN A 1 205 ? -3.652 11.723 21.243 1.00 74.69 205 ASN A CA 1
ATOM 1680 C C . ASN A 1 205 ? -3.383 10.301 21.767 1.00 74.69 205 ASN A C 1
ATOM 1682 O O . ASN A 1 205 ? -2.871 10.152 22.876 1.00 74.69 205 ASN A O 1
ATOM 1686 N N . ASP A 1 206 ? -3.630 9.273 20.954 1.00 68.88 206 ASP A N 1
ATOM 1687 C CA . ASP A 1 206 ? -3.385 7.877 21.308 1.00 68.88 206 ASP A CA 1
ATOM 1688 C C . ASP A 1 206 ? -1.934 7.448 21.026 1.00 68.88 206 ASP A C 1
ATOM 1690 O O . ASP A 1 206 ? -1.332 7.798 20.009 1.00 68.88 206 ASP A O 1
ATOM 1694 N N . ALA A 1 207 ? -1.361 6.653 21.939 1.00 73.44 207 ALA A N 1
ATOM 1695 C CA . ALA A 1 207 ? -0.072 5.963 21.780 1.00 73.44 207 ALA A CA 1
ATOM 1696 C C . ALA A 1 207 ? 1.088 6.836 21.233 1.00 73.44 207 ALA A C 1
ATOM 1698 O O . ALA A 1 207 ? 1.891 6.392 20.405 1.00 73.44 207 ALA A O 1
ATOM 1699 N N . VAL A 1 208 ? 1.213 8.073 21.733 1.00 76.75 208 VAL A N 1
ATOM 1700 C CA . VAL A 1 208 ? 2.146 9.114 21.247 1.00 76.75 208 VAL A CA 1
ATOM 1701 C C . VAL A 1 208 ? 3.588 8.617 21.056 1.00 76.75 208 VAL A C 1
ATOM 1703 O O . VAL A 1 208 ? 4.233 8.967 20.069 1.00 76.75 208 VAL A O 1
ATOM 1706 N N . ILE A 1 209 ? 4.099 7.778 21.963 1.00 77.94 209 ILE A N 1
ATOM 1707 C CA . ILE A 1 209 ? 5.470 7.240 21.896 1.00 77.94 209 ILE A CA 1
ATOM 1708 C C . ILE A 1 209 ? 5.656 6.330 20.672 1.00 77.94 209 ILE A C 1
ATOM 1710 O O . ILE A 1 209 ? 6.589 6.529 19.892 1.00 77.94 209 ILE A O 1
ATOM 1714 N N . LEU A 1 210 ? 4.754 5.363 20.466 1.00 74.19 210 LEU A N 1
ATOM 1715 C CA . LEU A 1 210 ? 4.787 4.470 19.300 1.00 74.19 210 LEU A CA 1
ATOM 1716 C C . LEU A 1 210 ? 4.663 5.254 17.995 1.00 74.19 210 LEU A C 1
ATOM 1718 O O . LEU A 1 210 ? 5.320 4.937 17.004 1.00 74.19 210 LEU A O 1
ATOM 1722 N N . ARG A 1 211 ? 3.848 6.305 18.017 1.00 83.75 211 ARG A N 1
ATOM 1723 C CA . ARG A 1 211 ? 3.626 7.193 16.886 1.00 83.75 211 ARG A CA 1
ATOM 1724 C C . ARG A 1 211 ? 4.910 7.924 16.474 1.00 83.75 211 ARG A C 1
ATOM 1726 O O . ARG A 1 211 ? 5.287 7.897 15.303 1.00 83.75 211 ARG A O 1
ATOM 1733 N N . SER A 1 212 ? 5.629 8.492 17.442 1.00 81.06 212 SER A N 1
ATOM 1734 C CA . SER A 1 212 ? 6.918 9.162 17.221 1.00 81.06 212 SER A CA 1
ATOM 1735 C C . SER A 1 212 ? 7.994 8.207 16.700 1.00 81.06 212 SER A C 1
ATOM 1737 O O . SER A 1 212 ? 8.722 8.549 15.769 1.00 81.06 212 SER A O 1
ATOM 1739 N N . ILE A 1 213 ? 8.064 6.988 17.245 1.00 81.12 213 ILE A N 1
ATOM 1740 C CA . ILE A 1 213 ? 8.985 5.945 16.767 1.00 81.12 213 ILE A CA 1
ATOM 1741 C C . ILE A 1 213 ? 8.652 5.564 15.320 1.00 81.12 213 ILE A C 1
ATOM 1743 O O . ILE A 1 213 ? 9.540 5.527 14.470 1.00 81.12 213 ILE A O 1
ATOM 1747 N N . SER A 1 214 ? 7.371 5.340 15.019 1.00 83.00 214 SER A N 1
ATOM 1748 C CA . SER A 1 214 ? 6.905 5.007 13.672 1.00 83.00 214 SER A CA 1
ATOM 1749 C C . SER A 1 214 ? 7.236 6.106 12.664 1.00 83.00 214 SER A C 1
ATOM 1751 O O . SER A 1 214 ? 7.781 5.811 11.604 1.00 83.00 214 SER A O 1
ATOM 1753 N N . ALA A 1 215 ? 6.979 7.374 13.000 1.00 83.69 215 ALA A N 1
ATOM 1754 C CA . ALA A 1 215 ? 7.332 8.502 12.142 1.00 83.69 215 ALA A CA 1
ATOM 1755 C C . ALA A 1 215 ? 8.847 8.557 11.879 1.00 83.69 215 ALA A C 1
ATOM 1757 O O . ALA A 1 215 ? 9.264 8.696 10.732 1.00 83.69 215 ALA A O 1
ATOM 1758 N N . CYS A 1 216 ? 9.670 8.380 12.919 1.00 86.94 216 CYS A N 1
ATOM 1759 C CA . CYS A 1 216 ? 11.129 8.390 12.804 1.00 86.94 216 CYS A CA 1
ATOM 1760 C C . CYS A 1 216 ? 11.643 7.285 11.864 1.00 86.94 216 CYS A C 1
ATOM 1762 O O . CYS A 1 216 ? 12.411 7.559 10.941 1.00 86.94 216 CYS A O 1
ATOM 1764 N N . ILE A 1 217 ? 11.155 6.050 12.031 1.00 82.31 217 ILE A N 1
ATOM 1765 C CA . ILE A 1 217 ? 11.506 4.926 11.149 1.00 82.31 217 ILE A CA 1
ATOM 1766 C C . ILE A 1 217 ? 11.013 5.189 9.721 1.00 82.31 217 ILE A C 1
ATOM 1768 O O . ILE A 1 217 ? 11.750 4.971 8.760 1.00 82.31 217 ILE A O 1
ATOM 1772 N N . GLY A 1 218 ? 9.784 5.688 9.571 1.00 80.81 218 GLY A N 1
ATOM 1773 C CA . GLY A 1 218 ? 9.191 6.005 8.276 1.00 80.81 218 GLY A CA 1
ATOM 1774 C C . GLY A 1 218 ? 10.016 7.021 7.483 1.00 80.81 218 GLY A C 1
ATOM 1775 O O . GLY A 1 218 ? 10.354 6.756 6.327 1.00 80.81 218 GLY A O 1
ATOM 1776 N N . PHE A 1 219 ? 10.419 8.132 8.106 1.00 83.81 219 PHE A N 1
ATOM 1777 C CA . PHE A 1 219 ? 11.304 9.119 7.477 1.00 83.81 219 PHE A CA 1
ATOM 1778 C C . PHE A 1 219 ? 12.715 8.570 7.224 1.00 83.81 219 PHE A C 1
ATOM 1780 O O . PHE A 1 219 ? 13.285 8.823 6.162 1.00 83.81 219 PHE A O 1
ATOM 1787 N N . GLY A 1 220 ? 13.261 7.765 8.142 1.00 84.56 220 GLY A N 1
ATOM 1788 C CA . GLY A 1 220 ? 14.561 7.111 7.963 1.00 84.56 220 GLY A CA 1
ATOM 1789 C C . GLY A 1 220 ? 14.605 6.198 6.733 1.00 84.56 220 GLY A C 1
ATOM 1790 O O . GLY A 1 220 ? 15.558 6.239 5.956 1.00 84.56 220 GLY A O 1
ATOM 1791 N N . LEU A 1 221 ? 13.536 5.435 6.488 1.00 78.69 221 LEU A N 1
ATOM 1792 C CA . LEU A 1 221 ? 13.388 4.606 5.287 1.00 78.69 221 LEU A CA 1
ATOM 1793 C C . LEU A 1 221 ? 13.315 5.440 3.997 1.00 78.69 221 LEU A C 1
ATOM 1795 O O . LEU A 1 221 ? 13.860 5.041 2.966 1.00 78.69 221 LEU A O 1
ATOM 1799 N N . GLN A 1 222 ? 12.683 6.614 4.041 1.00 77.31 222 GLN A N 1
ATOM 1800 C CA . GLN A 1 222 ? 12.640 7.545 2.908 1.00 77.31 222 GLN A CA 1
ATOM 1801 C C . GLN A 1 222 ? 14.019 8.139 2.602 1.00 77.31 222 GLN A C 1
ATOM 1803 O O . GLN A 1 222 ? 14.402 8.230 1.434 1.00 77.31 222 GLN A O 1
ATOM 1808 N N . PHE A 1 223 ? 14.790 8.470 3.640 1.00 80.38 223 PHE A N 1
ATOM 1809 C CA . PHE A 1 223 ? 16.170 8.922 3.489 1.00 80.38 223 PHE A CA 1
ATOM 1810 C C . PHE A 1 223 ? 17.066 7.824 2.902 1.00 80.38 223 PHE A C 1
ATOM 1812 O O . PHE A 1 223 ? 17.821 8.077 1.965 1.00 80.38 223 PHE A O 1
ATOM 1819 N N . LEU A 1 224 ? 16.923 6.583 3.378 1.00 74.25 224 LEU A N 1
ATOM 1820 C CA . LEU A 1 224 ? 17.640 5.429 2.833 1.00 74.25 224 LEU A CA 1
ATOM 1821 C C . LEU A 1 224 ? 17.331 5.221 1.343 1.00 74.25 224 LEU A C 1
ATOM 1823 O O . LEU A 1 224 ? 18.246 5.019 0.546 1.00 74.25 224 LEU A O 1
ATOM 1827 N N . ARG A 1 225 ? 16.057 5.328 0.942 1.00 71.69 225 ARG A N 1
ATOM 1828 C CA . ARG A 1 225 ? 15.653 5.267 -0.472 1.00 71.69 225 ARG A CA 1
ATOM 1829 C C . ARG A 1 225 ? 16.341 6.349 -1.303 1.00 71.69 225 ARG A C 1
ATOM 1831 O O . ARG A 1 225 ? 16.854 6.048 -2.377 1.00 71.69 225 ARG A O 1
ATOM 1838 N N . PHE A 1 226 ? 16.339 7.591 -0.822 1.00 68.38 226 PHE A N 1
ATOM 1839 C CA . PHE A 1 226 ? 16.992 8.703 -1.510 1.00 68.38 226 PHE A CA 1
ATOM 1840 C C . PHE A 1 226 ? 18.500 8.462 -1.663 1.00 68.38 226 PHE A C 1
ATOM 1842 O O . PHE A 1 226 ? 19.035 8.621 -2.758 1.00 68.38 226 PHE A O 1
ATOM 1849 N N . ALA A 1 227 ? 19.166 7.999 -0.603 1.00 70.25 227 ALA A N 1
ATOM 1850 C CA . ALA A 1 227 ? 20.589 7.681 -0.627 1.00 70.25 227 ALA A CA 1
ATOM 1851 C C . ALA A 1 227 ? 20.923 6.562 -1.630 1.00 70.25 227 ALA A C 1
ATOM 1853 O O . ALA A 1 227 ? 21.869 6.696 -2.402 1.00 70.25 227 ALA A O 1
ATOM 1854 N N . MET A 1 228 ? 20.122 5.492 -1.675 1.00 64.06 228 MET A N 1
ATOM 1855 C CA . MET A 1 228 ? 20.301 4.413 -2.655 1.00 64.06 228 MET A CA 1
ATOM 1856 C C . MET A 1 228 ? 20.078 4.890 -4.092 1.00 64.06 228 MET A C 1
ATOM 1858 O O . MET A 1 228 ? 20.849 4.529 -4.977 1.00 64.06 228 MET A O 1
ATOM 1862 N N . ALA A 1 229 ? 19.066 5.732 -4.330 1.00 57.88 229 ALA A N 1
ATOM 1863 C CA . ALA A 1 229 ? 18.825 6.314 -5.648 1.00 57.88 229 ALA A CA 1
ATOM 1864 C C . ALA A 1 229 ? 19.998 7.202 -6.096 1.00 57.88 229 ALA A C 1
ATOM 1866 O O . ALA A 1 229 ? 20.461 7.074 -7.226 1.00 57.88 229 ALA A O 1
ATOM 1867 N N . ALA A 1 230 ? 20.522 8.045 -5.203 1.00 60.62 230 ALA A N 1
ATOM 1868 C CA . ALA A 1 230 ? 21.686 8.884 -5.477 1.00 60.62 230 ALA A CA 1
ATOM 1869 C C . ALA A 1 230 ? 22.960 8.056 -5.736 1.00 60.62 230 ALA A C 1
ATOM 1871 O O . ALA A 1 230 ? 23.740 8.374 -6.629 1.00 60.62 230 ALA A O 1
ATOM 1872 N N . ALA A 1 231 ? 23.171 6.969 -4.991 1.00 64.19 231 ALA A N 1
ATOM 1873 C CA . ALA A 1 231 ? 24.296 6.066 -5.226 1.00 64.19 231 ALA A CA 1
ATOM 1874 C C . ALA A 1 231 ? 24.185 5.363 -6.590 1.00 64.19 231 ALA A C 1
ATOM 1876 O O . ALA A 1 231 ? 25.166 5.291 -7.329 1.00 64.19 231 ALA A O 1
ATOM 1877 N N . ALA A 1 232 ? 22.986 4.898 -6.955 1.00 58.31 232 ALA A N 1
ATOM 1878 C CA . ALA A 1 232 ? 22.738 4.272 -8.249 1.00 58.31 232 ALA A CA 1
ATOM 1879 C C . ALA A 1 232 ? 22.982 5.248 -9.411 1.00 58.31 232 ALA A C 1
ATOM 1881 O O . ALA A 1 232 ? 23.659 4.889 -10.372 1.00 58.31 232 ALA A O 1
ATOM 1882 N N . THR A 1 233 ? 22.506 6.496 -9.321 1.00 58.88 233 THR A N 1
ATOM 1883 C CA . THR A 1 233 ? 22.773 7.497 -10.367 1.00 58.88 233 THR A CA 1
ATOM 1884 C C . THR A 1 233 ? 24.261 7.818 -10.483 1.00 58.88 233 THR A C 1
ATOM 1886 O O . THR A 1 233 ? 24.778 7.864 -11.598 1.00 58.88 233 THR A O 1
ATOM 1889 N N . LEU A 1 234 ? 24.974 7.9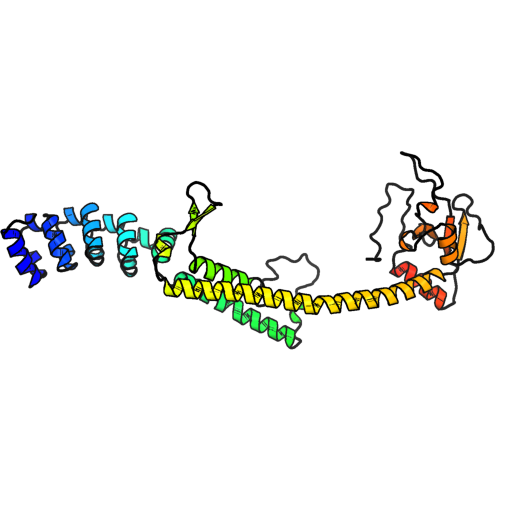56 -9.361 1.00 68.88 234 LEU A N 1
ATOM 1890 C CA . LEU A 1 234 ? 26.425 8.173 -9.352 1.00 68.88 234 LEU A CA 1
ATOM 1891 C C . LEU A 1 234 ? 27.216 7.004 -9.955 1.00 68.88 234 LEU A C 1
ATOM 1893 O O . LEU A 1 234 ? 28.262 7.242 -10.550 1.00 68.88 234 LEU A O 1
ATOM 1897 N N . MET A 1 235 ? 26.732 5.764 -9.838 1.00 67.12 235 MET A N 1
ATOM 1898 C CA . MET A 1 235 ? 27.359 4.593 -10.467 1.00 67.12 235 MET A CA 1
ATOM 1899 C C . MET A 1 235 ? 27.024 4.462 -11.957 1.00 67.12 235 MET A C 1
ATOM 1901 O O . MET A 1 235 ? 27.882 4.076 -12.748 1.00 67.12 235 MET A O 1
ATOM 1905 N N . VAL A 1 236 ? 25.794 4.788 -12.358 1.00 63.12 236 VAL A N 1
ATOM 1906 C CA . VAL A 1 236 ? 25.334 4.646 -13.749 1.00 63.12 236 VAL A CA 1
ATOM 1907 C C . VAL A 1 236 ? 25.891 5.753 -14.643 1.00 63.12 236 VAL A C 1
ATOM 1909 O O . VAL A 1 236 ? 26.304 5.470 -15.764 1.00 63.12 236 VAL A O 1
ATOM 1912 N N . LEU A 1 237 ? 25.963 6.996 -14.158 1.00 65.50 237 LEU A N 1
ATOM 1913 C CA . LEU A 1 237 ? 26.484 8.139 -14.918 1.00 65.50 237 LEU A CA 1
ATOM 1914 C C . LEU A 1 237 ? 27.863 7.894 -15.564 1.00 65.50 237 LEU A C 1
ATOM 1916 O O . LEU A 1 237 ? 27.977 8.128 -16.767 1.00 65.50 237 LEU A O 1
ATOM 1920 N N . PRO A 1 238 ? 28.899 7.404 -14.855 1.00 74.50 238 PRO A N 1
ATOM 1921 C CA . PRO A 1 238 ? 30.201 7.144 -15.463 1.00 74.50 238 PRO A CA 1
ATOM 1922 C C . PRO A 1 238 ? 30.165 5.986 -16.463 1.00 74.50 238 PRO A C 1
ATOM 1924 O O . PRO A 1 238 ? 30.870 6.048 -17.464 1.00 74.50 238 PRO A O 1
ATOM 1927 N N . VAL A 1 239 ? 29.329 4.963 -16.250 1.00 70.19 239 VAL A N 1
ATOM 1928 C CA . VAL A 1 239 ? 29.162 3.855 -17.207 1.00 70.19 239 VAL A CA 1
ATOM 1929 C C . VAL A 1 239 ? 28.494 4.351 -1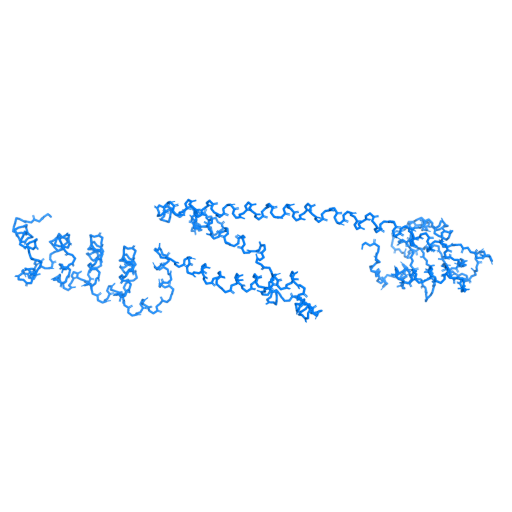8.488 1.00 70.19 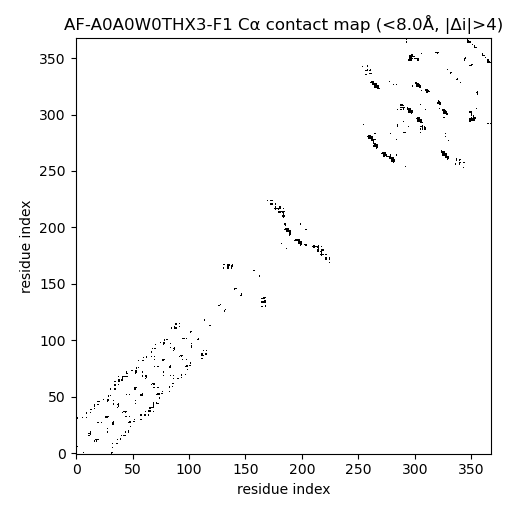239 VAL A C 1
ATOM 1931 O O . VAL A 1 239 ? 28.975 4.072 -19.582 1.00 70.19 239 VAL A O 1
ATOM 1934 N N . VAL A 1 240 ? 27.428 5.144 -18.369 1.00 63.75 240 VAL A N 1
ATOM 1935 C CA . VAL A 1 240 ? 26.756 5.765 -19.517 1.00 63.75 240 VAL A CA 1
ATOM 1936 C C . VAL A 1 240 ? 27.706 6.717 -20.241 1.00 63.75 240 VAL A C 1
ATOM 1938 O O . VAL A 1 240 ? 27.797 6.659 -21.466 1.00 63.75 240 VAL A O 1
ATOM 1941 N N . ALA A 1 241 ? 28.458 7.543 -19.509 1.00 67.44 241 ALA A N 1
ATOM 1942 C CA . ALA A 1 241 ? 29.461 8.429 -20.089 1.00 67.44 241 ALA A CA 1
ATOM 1943 C C . ALA A 1 241 ? 30.552 7.640 -20.831 1.00 67.44 241 ALA A C 1
ATOM 1945 O O . ALA A 1 241 ? 30.883 7.995 -21.957 1.00 67.44 241 ALA A O 1
ATOM 1946 N N . LEU A 1 242 ? 31.052 6.540 -20.256 1.00 75.38 242 LEU A N 1
ATOM 1947 C CA . LEU A 1 242 ? 32.017 5.640 -20.897 1.00 75.38 242 LEU A CA 1
ATOM 1948 C C . LEU A 1 242 ? 31.455 5.026 -22.188 1.00 75.38 242 LEU A C 1
ATOM 1950 O O . LEU A 1 242 ? 32.134 4.988 -23.209 1.00 75.38 242 LEU A O 1
ATOM 1954 N N . VAL A 1 243 ? 30.205 4.558 -22.170 1.00 71.06 243 VAL A N 1
ATOM 1955 C CA . VAL A 1 243 ? 29.555 4.017 -23.372 1.00 71.06 243 VAL A CA 1
ATOM 1956 C C . VAL A 1 243 ? 29.463 5.088 -24.457 1.00 71.06 243 VAL A C 1
ATOM 1958 O O . VAL A 1 243 ? 29.773 4.801 -25.609 1.00 71.06 243 VAL A O 1
ATOM 1961 N N . HIS A 1 244 ? 29.109 6.328 -24.110 1.00 69.69 244 HIS A N 1
ATOM 1962 C CA . HIS A 1 244 ? 29.035 7.423 -25.080 1.00 69.69 244 HIS A CA 1
ATOM 1963 C C . HIS A 1 244 ? 30.415 7.822 -25.622 1.00 69.69 244 HIS A C 1
ATOM 1965 O O . HIS A 1 244 ? 30.552 8.029 -26.829 1.00 69.69 244 HIS A O 1
ATOM 1971 N N . THR A 1 245 ? 31.452 7.878 -24.777 1.00 75.00 245 THR A N 1
ATOM 1972 C CA . THR A 1 245 ? 32.819 8.194 -25.228 1.00 75.00 245 THR A CA 1
ATOM 1973 C C . THR A 1 245 ? 33.383 7.106 -26.142 1.00 75.00 245 THR A C 1
ATOM 1975 O O . THR A 1 245 ? 34.009 7.421 -27.153 1.00 75.00 245 THR A O 1
ATOM 1978 N N . LEU A 1 246 ? 33.107 5.830 -25.854 1.00 74.06 246 LEU A N 1
ATOM 1979 C CA . LEU A 1 246 ? 33.488 4.709 -26.718 1.00 74.06 246 LEU A CA 1
ATOM 1980 C C . LEU A 1 246 ? 32.660 4.663 -28.013 1.00 74.06 246 LEU A C 1
ATOM 1982 O O . LEU A 1 246 ? 33.226 4.455 -29.089 1.00 74.06 246 LEU A O 1
ATOM 1986 N N . LYS A 1 247 ? 31.343 4.907 -27.936 1.00 74.06 247 LYS A N 1
ATOM 1987 C CA . LYS A 1 247 ? 30.442 4.974 -29.102 1.00 74.06 247 LYS A CA 1
ATOM 1988 C C . LYS A 1 247 ? 30.909 6.043 -30.085 1.00 74.06 247 LYS A C 1
ATOM 1990 O O . LYS A 1 247 ? 30.892 5.784 -31.281 1.00 74.06 247 LYS A O 1
ATOM 1995 N N . PHE A 1 248 ? 31.379 7.195 -29.603 1.00 74.31 248 PHE A N 1
ATOM 1996 C CA . PHE A 1 248 ? 31.884 8.272 -30.459 1.00 74.31 248 PHE A CA 1
ATOM 1997 C C . PHE A 1 248 ? 33.080 7.834 -31.317 1.00 74.31 248 PHE A C 1
ATOM 1999 O O . PHE A 1 248 ? 33.074 8.034 -32.530 1.00 74.31 248 PHE A O 1
ATOM 2006 N N . LEU A 1 249 ? 34.080 7.181 -30.715 1.00 74.81 249 LEU A N 1
ATOM 2007 C CA . LEU A 1 249 ? 35.257 6.672 -31.433 1.00 74.81 249 LEU A CA 1
ATOM 2008 C C . LEU A 1 249 ? 34.880 5.610 -32.472 1.00 74.81 249 LEU A C 1
ATOM 2010 O O . LEU A 1 249 ? 35.373 5.634 -33.601 1.00 74.81 249 LEU A O 1
ATOM 2014 N N . LEU A 1 250 ? 33.989 4.690 -32.098 1.00 76.81 250 LEU A N 1
ATOM 2015 C CA . LEU A 1 250 ? 33.525 3.630 -32.987 1.00 76.81 250 LEU A CA 1
ATOM 2016 C C . LEU A 1 250 ? 32.688 4.191 -34.150 1.00 76.81 250 LEU A C 1
ATOM 2018 O O . LEU A 1 250 ? 32.897 3.812 -35.301 1.00 76.81 250 LEU A O 1
ATOM 2022 N N . ALA A 1 251 ? 31.788 5.134 -33.861 1.00 75.00 251 ALA A N 1
ATOM 2023 C CA . ALA A 1 251 ? 30.987 5.827 -34.863 1.00 75.00 251 ALA A CA 1
ATOM 2024 C C . ALA A 1 251 ? 31.876 6.612 -35.834 1.00 75.00 251 ALA A C 1
ATOM 2026 O O . ALA A 1 251 ? 31.703 6.478 -37.041 1.00 75.00 251 ALA A O 1
ATOM 2027 N N . TYR A 1 252 ? 32.875 7.345 -35.333 1.00 81.00 252 TYR A N 1
ATOM 2028 C CA . TYR A 1 252 ? 33.850 8.049 -36.168 1.00 81.00 252 TYR A CA 1
ATOM 2029 C C . TYR A 1 252 ? 34.608 7.087 -37.096 1.00 81.00 252 TYR A C 1
ATOM 2031 O O . TYR A 1 252 ? 34.736 7.346 -38.293 1.00 81.00 252 TYR A O 1
ATOM 2039 N N . TYR A 1 253 ? 35.060 5.940 -36.575 1.00 83.19 253 TYR A N 1
ATOM 2040 C CA . TYR A 1 253 ? 35.724 4.909 -37.378 1.00 83.19 253 TYR A CA 1
ATOM 2041 C C . TYR A 1 253 ? 34.820 4.375 -38.499 1.00 83.19 253 TYR A C 1
ATOM 2043 O O . TYR A 1 253 ? 35.257 4.289 -39.649 1.00 83.19 253 TYR A O 1
ATOM 2051 N N . TYR A 1 254 ? 33.558 4.052 -38.199 1.00 82.62 254 TYR A N 1
ATOM 2052 C CA . TYR A 1 254 ? 32.614 3.565 -39.208 1.00 82.62 254 TYR A CA 1
ATOM 2053 C C . TYR A 1 254 ? 32.239 4.634 -40.233 1.00 82.62 254 TYR A C 1
ATOM 2055 O O . TYR A 1 254 ? 32.232 4.336 -41.425 1.00 82.62 254 TYR A O 1
ATOM 2063 N N . GLN A 1 255 ? 32.001 5.876 -39.803 1.00 82.31 255 GLN A N 1
ATOM 2064 C CA . GLN A 1 255 ? 31.738 7.003 -40.701 1.00 82.31 255 GLN A CA 1
ATOM 2065 C C . GLN A 1 255 ? 32.907 7.220 -41.664 1.00 82.31 255 GLN A C 1
ATOM 2067 O O . GLN A 1 255 ? 32.699 7.318 -42.871 1.00 82.31 255 GLN A O 1
ATOM 2072 N N . HIS A 1 256 ? 34.144 7.214 -41.158 1.00 84.12 256 HIS A N 1
ATOM 2073 C CA . HIS A 1 256 ? 35.327 7.356 -42.000 1.00 84.12 256 HIS A CA 1
ATOM 2074 C C . HIS A 1 256 ? 35.460 6.200 -43.001 1.00 84.12 256 HIS A C 1
ATOM 2076 O O . HIS A 1 256 ? 35.809 6.436 -44.152 1.00 84.12 256 HIS A O 1
ATOM 2082 N N . GLN A 1 257 ? 35.180 4.951 -42.611 1.00 85.62 257 GLN A N 1
ATOM 2083 C CA . GLN A 1 257 ? 35.192 3.823 -43.555 1.00 85.62 257 GLN A CA 1
ATOM 2084 C C . GLN A 1 257 ? 34.125 3.953 -44.637 1.00 85.62 257 GLN A C 1
ATOM 2086 O O . GLN A 1 257 ? 34.392 3.668 -45.801 1.00 85.62 257 GLN A O 1
ATOM 2091 N N . LEU A 1 258 ? 32.933 4.398 -44.253 1.00 86.50 258 LEU A N 1
ATOM 2092 C CA . LEU A 1 258 ? 31.809 4.549 -45.160 1.00 86.50 258 LEU A CA 1
ATOM 2093 C C . LEU A 1 258 ? 32.043 5.671 -46.176 1.00 86.50 258 LEU A C 1
ATOM 2095 O O . LEU A 1 258 ? 31.744 5.507 -47.352 1.00 86.50 258 LEU A O 1
ATOM 2099 N N . PHE A 1 259 ? 32.661 6.775 -45.758 1.00 88.81 259 PHE A N 1
ATOM 2100 C CA . PHE A 1 259 ? 33.020 7.872 -46.656 1.00 88.81 259 PHE A CA 1
ATOM 2101 C C . PHE A 1 259 ? 34.079 7.504 -47.706 1.00 88.81 259 PHE A C 1
ATOM 2103 O O . PHE A 1 259 ? 34.133 8.146 -48.752 1.00 88.81 259 PHE A O 1
ATOM 2110 N N . GLN A 1 260 ? 34.875 6.456 -47.472 1.00 89.44 260 GLN A N 1
ATOM 2111 C CA . GLN A 1 260 ? 35.838 5.919 -48.445 1.00 89.44 260 GLN A CA 1
ATOM 2112 C C . GLN A 1 260 ? 35.197 4.951 -49.456 1.00 89.44 260 GLN A C 1
ATOM 2114 O O . GLN A 1 260 ? 35.900 4.368 -50.285 1.00 89.44 260 GLN A O 1
ATOM 2119 N N . LEU A 1 261 ? 33.878 4.742 -49.390 1.00 90.38 261 LEU A N 1
ATOM 2120 C CA . LEU A 1 261 ? 33.151 3.936 -50.365 1.00 90.38 261 LEU A CA 1
ATOM 2121 C C . LEU A 1 261 ? 33.310 4.554 -51.760 1.00 90.38 261 LEU A C 1
ATOM 2123 O O . LEU A 1 261 ? 32.982 5.721 -51.962 1.00 90.38 261 LEU A O 1
ATOM 2127 N N . GLU A 1 262 ? 33.823 3.772 -52.705 1.00 91.81 262 GLU A N 1
ATOM 2128 C CA . GLU A 1 262 ? 34.035 4.172 -54.099 1.00 91.81 262 GLU A CA 1
ATOM 2129 C C . GLU A 1 262 ? 32.745 3.937 -54.902 1.00 91.81 262 GLU A C 1
ATOM 2131 O O . GLU A 1 262 ? 32.078 2.907 -54.766 1.00 91.81 262 GLU A O 1
ATOM 2136 N N . GLY A 1 263 ? 32.394 4.877 -55.771 1.00 90.12 263 GLY A N 1
ATOM 2137 C CA . GLY A 1 263 ? 31.188 4.818 -56.589 1.00 90.12 263 GLY A CA 1
ATOM 2138 C C . GLY A 1 263 ? 31.199 5.852 -57.699 1.00 90.12 263 GLY A C 1
ATOM 2139 O O . GLY A 1 263 ? 32.181 6.556 -57.903 1.00 90.12 263 GLY A O 1
ATOM 2140 N N . VAL A 1 264 ? 30.105 5.934 -58.444 1.00 89.56 264 VAL A N 1
ATOM 2141 C CA . VAL A 1 264 ? 29.957 6.894 -59.542 1.00 89.56 264 VAL A CA 1
ATOM 2142 C C . VAL A 1 264 ? 28.730 7.753 -59.282 1.00 89.56 264 VAL A C 1
ATOM 2144 O O . VAL A 1 264 ? 27.682 7.247 -58.873 1.00 89.56 264 VAL A O 1
ATOM 2147 N N . ILE A 1 265 ? 28.864 9.057 -59.517 1.00 86.75 265 ILE A N 1
ATOM 2148 C CA . ILE A 1 265 ? 27.777 10.023 -59.366 1.00 86.75 265 ILE A CA 1
ATOM 2149 C C . ILE A 1 265 ? 27.033 10.137 -60.694 1.00 86.75 265 ILE A C 1
ATOM 2151 O O . ILE A 1 265 ? 27.621 10.435 -61.737 1.00 86.75 265 ILE A O 1
ATOM 2155 N N . TYR A 1 266 ? 25.724 9.934 -60.645 1.00 83.50 266 TYR A N 1
ATOM 2156 C CA . TYR A 1 266 ? 24.834 10.004 -61.794 1.00 83.50 266 TYR A CA 1
ATOM 2157 C C . TYR A 1 266 ? 23.840 11.137 -61.644 1.00 83.50 266 TYR A C 1
ATOM 2159 O O . TYR A 1 266 ? 23.374 11.431 -60.543 1.00 83.50 266 TYR A O 1
ATOM 2167 N N . ASN A 1 267 ? 23.445 11.709 -62.777 1.00 79.88 267 ASN A N 1
ATOM 2168 C CA . ASN A 1 267 ? 22.313 12.615 -62.818 1.00 79.88 267 ASN A CA 1
ATOM 2169 C C . ASN A 1 267 ? 20.994 11.812 -62.851 1.00 79.88 267 ASN A C 1
ATOM 2171 O O . ASN A 1 267 ? 20.793 10.982 -63.734 1.00 79.88 267 ASN A O 1
ATOM 2175 N N . ALA A 1 268 ? 20.073 12.043 -61.917 1.00 71.75 268 ALA A N 1
ATOM 2176 C CA . ALA A 1 268 ? 18.795 11.340 -61.815 1.00 71.75 268 ALA A CA 1
ATOM 2177 C C . ALA A 1 268 ? 17.838 11.631 -62.983 1.00 71.75 268 ALA A C 1
ATOM 2179 O O . ALA A 1 268 ? 17.020 10.769 -63.298 1.00 71.75 268 ALA A O 1
ATOM 2180 N N . THR A 1 269 ? 17.973 12.774 -63.675 1.00 70.44 269 THR A N 1
ATOM 2181 C CA . THR A 1 269 ? 17.178 13.083 -64.876 1.00 70.44 269 THR A CA 1
ATOM 2182 C C . THR A 1 269 ? 17.707 12.343 -66.098 1.00 70.44 269 THR A C 1
ATOM 2184 O O . THR A 1 269 ? 16.945 11.695 -66.808 1.00 70.44 269 THR A O 1
ATOM 2187 N N . THR A 1 270 ? 19.009 12.465 -66.378 1.00 75.81 270 THR A N 1
ATOM 2188 C CA . THR A 1 270 ? 19.602 11.957 -67.629 1.00 75.81 270 THR A CA 1
ATOM 2189 C C . THR A 1 270 ? 20.124 10.529 -67.506 1.00 75.81 270 THR A C 1
ATOM 2191 O O . THR A 1 270 ? 20.420 9.905 -68.520 1.00 75.81 270 THR A O 1
ATOM 2194 N N . GLN A 1 271 ? 20.248 10.008 -66.280 1.00 76.25 271 GLN A N 1
ATOM 2195 C CA . GLN A 1 271 ? 20.876 8.724 -65.939 1.00 76.25 271 GLN A CA 1
ATOM 2196 C C . GLN A 1 271 ? 22.310 8.566 -66.465 1.00 76.25 271 GLN A C 1
ATOM 2198 O O . GLN A 1 271 ? 22.834 7.454 -66.526 1.00 76.25 271 GLN A O 1
ATOM 2203 N N . GLN A 1 272 ? 22.963 9.674 -66.816 1.00 80.38 272 GLN A N 1
ATOM 2204 C CA . GLN A 1 272 ? 24.345 9.688 -67.275 1.00 80.38 272 GLN A CA 1
ATOM 2205 C C . GLN A 1 272 ? 25.300 10.011 -66.117 1.00 80.38 272 GLN A C 1
ATOM 2207 O O . GLN A 1 272 ? 24.932 10.780 -65.218 1.00 80.38 272 GLN A O 1
ATOM 2212 N N . PRO A 1 273 ? 26.510 9.421 -66.117 1.00 82.19 273 PRO A N 1
ATOM 2213 C CA . PRO A 1 273 ? 27.532 9.731 -65.127 1.00 82.19 273 PRO A CA 1
ATOM 2214 C C . PRO A 1 273 ? 28.034 11.165 -65.324 1.00 82.19 273 PRO A C 1
ATOM 2216 O O . PRO A 1 273 ? 28.231 11.613 -66.453 1.00 82.19 273 PRO A O 1
ATOM 2219 N N . ILE A 1 274 ? 28.234 11.890 -64.225 1.00 74.88 274 ILE A N 1
ATOM 2220 C CA . ILE A 1 274 ? 28.702 13.289 -64.255 1.00 74.88 274 ILE A CA 1
ATOM 2221 C C . ILE A 1 274 ? 30.221 13.364 -64.399 1.00 74.88 274 ILE A C 1
ATOM 2223 O O . ILE A 1 274 ? 30.738 14.273 -65.043 1.00 74.88 274 ILE A O 1
ATOM 2227 N N . SER A 1 275 ? 30.921 12.377 -63.844 1.00 66.75 275 SER A N 1
ATOM 2228 C CA . SER A 1 275 ? 32.339 12.123 -64.072 1.00 66.75 275 SER A CA 1
ATOM 2229 C C . SER A 1 275 ? 32.508 10.651 -64.441 1.00 66.75 275 SER A C 1
ATOM 2231 O O . SER A 1 275 ? 31.849 9.789 -63.860 1.00 66.75 275 SER A O 1
ATOM 2233 N N . GLY A 1 276 ? 33.349 10.362 -65.436 1.00 65.75 276 GLY A N 1
ATOM 2234 C CA . GLY A 1 276 ? 33.645 8.991 -65.869 1.00 65.75 276 GLY A CA 1
ATOM 2235 C C . GLY A 1 276 ? 34.567 8.226 -64.914 1.00 65.75 276 GLY A C 1
ATOM 2236 O O . GLY A 1 276 ? 34.737 7.020 -65.077 1.00 65.75 276 GLY A O 1
ATOM 2237 N N . GLU A 1 277 ? 35.152 8.910 -63.928 1.00 75.44 277 GLU A N 1
ATOM 2238 C CA . GLU A 1 277 ? 36.042 8.318 -62.931 1.00 75.44 277 GLU A CA 1
ATOM 2239 C C . GLU A 1 277 ? 35.298 8.016 -61.619 1.00 75.44 277 GLU A C 1
ATOM 2241 O O . GLU A 1 277 ? 34.394 8.766 -61.236 1.00 75.44 277 GLU A O 1
ATOM 2246 N N . PRO A 1 278 ? 35.649 6.918 -60.921 1.00 82.44 278 PRO A N 1
ATOM 2247 C CA . PRO A 1 278 ? 35.071 6.595 -59.624 1.00 82.44 278 PRO A CA 1
ATOM 2248 C C . PRO A 1 278 ? 35.462 7.646 -58.576 1.00 82.44 278 PRO A C 1
ATOM 2250 O O . PRO A 1 278 ? 36.637 7.949 -58.394 1.00 82.44 278 PRO A O 1
ATOM 2253 N N . THR A 1 279 ? 34.463 8.154 -57.863 1.00 88.94 279 THR A N 1
ATOM 2254 C CA . THR A 1 279 ? 34.576 9.129 -56.770 1.00 88.94 279 THR A CA 1
ATOM 2255 C C . THR A 1 279 ? 34.254 8.476 -55.430 1.00 88.94 279 THR A C 1
ATOM 2257 O O . THR A 1 279 ? 33.654 7.398 -55.374 1.00 88.94 279 THR A O 1
ATOM 2260 N N . THR A 1 280 ? 34.595 9.137 -54.329 1.00 91.25 280 THR A N 1
ATOM 2261 C CA . THR A 1 280 ? 34.255 8.650 -52.983 1.00 91.25 280 THR A CA 1
ATOM 2262 C C . THR A 1 280 ? 32.894 9.157 -52.503 1.00 91.25 280 THR A C 1
ATOM 2264 O O . THR A 1 280 ? 32.385 10.184 -52.956 1.00 91.25 280 THR A O 1
ATOM 2267 N N . LEU A 1 281 ? 32.294 8.460 -51.536 1.00 88.56 281 LEU A N 1
ATOM 2268 C CA . LEU A 1 281 ? 31.068 8.919 -50.884 1.00 88.56 281 LEU A CA 1
ATOM 2269 C C . LEU A 1 281 ? 31.284 10.237 -50.117 1.00 88.56 281 LEU A C 1
ATOM 2271 O O . LEU A 1 281 ? 30.364 11.047 -50.033 1.00 88.56 281 LEU A O 1
ATOM 2275 N N . ALA A 1 282 ? 32.494 10.484 -49.599 1.00 88.56 282 ALA A N 1
ATOM 2276 C CA . ALA A 1 282 ? 32.878 11.777 -49.023 1.00 88.56 282 ALA A CA 1
ATOM 2277 C C . ALA A 1 282 ? 32.800 12.916 -50.045 1.00 88.56 282 ALA A C 1
ATOM 2279 O O . ALA A 1 282 ? 32.272 13.979 -49.731 1.00 88.56 282 ALA A O 1
ATOM 2280 N N . GLU A 1 283 ? 33.299 12.702 -51.262 1.00 86.38 283 GLU A N 1
ATOM 2281 C CA . GLU A 1 283 ? 33.216 13.700 -52.333 1.00 86.38 283 GLU A CA 1
ATOM 2282 C C . GLU A 1 283 ? 31.769 13.954 -52.738 1.00 86.38 283 GLU A C 1
ATOM 2284 O O . GLU A 1 283 ? 31.377 15.107 -52.881 1.00 86.38 283 GLU A O 1
ATOM 2289 N N . PHE A 1 284 ? 30.951 12.902 -52.846 1.00 86.19 284 PHE A N 1
ATOM 2290 C CA . PHE A 1 284 ? 29.516 13.057 -53.083 1.00 86.19 284 PHE A CA 1
ATOM 2291 C C . PHE A 1 284 ? 28.852 13.908 -51.993 1.00 86.19 284 PHE A C 1
ATOM 2293 O O . PHE A 1 284 ? 28.169 14.879 -52.310 1.00 86.19 284 PHE A O 1
ATOM 2300 N N . ALA A 1 285 ? 29.111 13.596 -50.721 1.00 83.44 285 ALA A N 1
ATOM 2301 C CA . ALA A 1 285 ? 28.590 14.347 -49.584 1.00 83.44 285 ALA A CA 1
ATOM 2302 C C . ALA A 1 285 ? 29.083 15.807 -49.567 1.00 83.44 285 ALA A C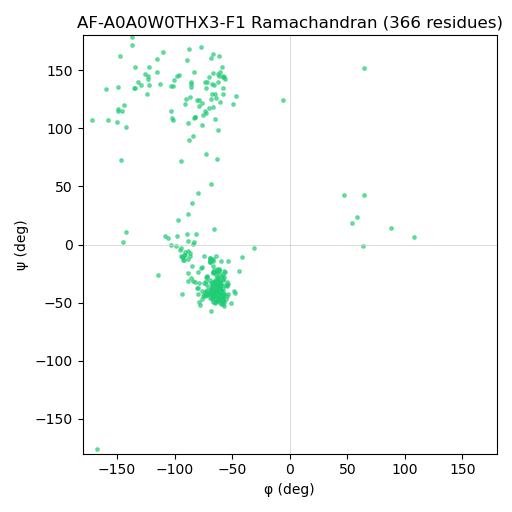 1
ATOM 2304 O O . ALA A 1 285 ? 28.314 16.714 -49.260 1.00 83.44 285 ALA A O 1
ATOM 2305 N N . ALA A 1 286 ? 30.338 16.059 -49.948 1.00 83.25 286 ALA A N 1
ATOM 2306 C CA . ALA A 1 286 ? 30.889 17.407 -50.066 1.00 83.25 286 ALA A CA 1
ATOM 2307 C C . ALA A 1 286 ? 30.247 18.199 -51.218 1.00 83.25 286 ALA A C 1
ATOM 2309 O O . ALA A 1 286 ? 29.918 19.370 -51.036 1.00 83.25 286 ALA A O 1
ATOM 2310 N N . ILE A 1 287 ? 30.022 17.562 -52.373 1.00 78.81 287 ILE A N 1
ATOM 2311 C CA . ILE A 1 287 ? 29.354 18.162 -53.539 1.00 78.81 287 ILE A CA 1
ATOM 2312 C C . ILE A 1 287 ? 27.916 18.564 -53.194 1.00 78.81 287 ILE A C 1
ATOM 2314 O O . ILE A 1 287 ? 27.467 19.629 -53.612 1.00 78.81 287 ILE A O 1
ATOM 2318 N N . THR A 1 288 ? 27.201 17.738 -52.428 1.00 75.06 288 THR A N 1
ATOM 2319 C CA . THR A 1 288 ? 25.807 18.006 -52.041 1.00 75.06 288 THR A CA 1
ATOM 2320 C C . THR A 1 288 ? 25.665 18.832 -50.757 1.00 75.06 288 THR A C 1
ATOM 2322 O O . THR A 1 288 ? 24.549 19.198 -50.394 1.00 75.06 288 THR A O 1
ATOM 2325 N N . GLY A 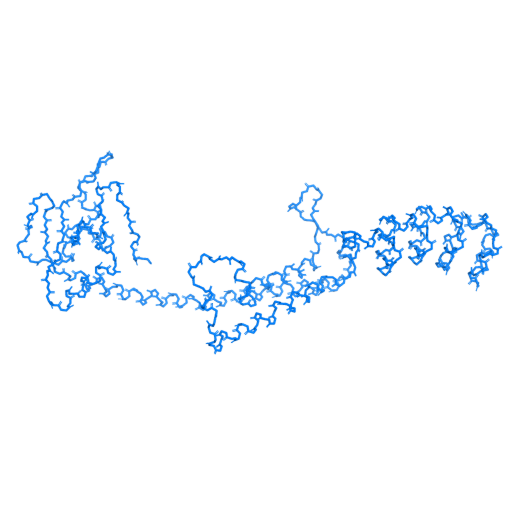1 289 ? 26.769 19.125 -50.058 1.00 73.62 289 GLY A N 1
ATOM 2326 C CA . GLY A 1 289 ? 26.755 19.837 -48.776 1.00 73.62 289 GLY A CA 1
ATOM 2327 C C . GLY A 1 289 ? 26.049 19.057 -47.663 1.00 73.62 289 GLY A C 1
ATOM 2328 O O . GLY A 1 289 ? 25.254 19.628 -46.914 1.00 73.62 289 GLY A O 1
ATOM 2329 N N . SER A 1 290 ? 26.298 17.752 -47.582 1.00 75.94 290 SER A N 1
ATOM 2330 C CA . SER A 1 290 ? 25.472 16.803 -46.833 1.00 75.94 290 SER A CA 1
ATOM 2331 C C . SER A 1 290 ? 26.248 16.037 -45.783 1.00 75.94 290 SER A C 1
ATOM 2333 O O . SER A 1 290 ? 27.403 15.664 -45.971 1.00 75.94 290 SER A O 1
ATOM 2335 N N . SER A 1 291 ? 25.578 15.757 -44.675 1.00 76.44 291 SER A N 1
ATOM 2336 C CA . SER A 1 291 ? 26.053 14.844 -43.645 1.00 76.44 291 SER A CA 1
ATOM 2337 C C . SER A 1 291 ? 25.631 13.406 -43.951 1.00 76.44 291 SER A C 1
ATOM 2339 O O . SER A 1 291 ? 24.777 13.150 -44.800 1.00 76.44 291 SER A O 1
ATOM 2341 N N . LEU A 1 292 ? 26.191 12.438 -43.223 1.00 74.94 292 LEU A N 1
ATOM 2342 C CA . LEU A 1 292 ? 25.797 11.036 -43.374 1.00 74.94 292 LEU A CA 1
ATOM 2343 C C . LEU A 1 292 ? 24.316 10.798 -43.036 1.00 74.94 292 LEU A C 1
ATOM 2345 O O . LEU A 1 292 ? 23.662 9.969 -43.662 1.00 74.94 292 LEU A O 1
ATOM 2349 N N . SER A 1 293 ? 23.773 11.571 -42.094 1.00 72.56 293 SER A N 1
ATOM 2350 C CA . SER A 1 293 ? 22.345 11.577 -41.762 1.00 72.56 293 SER A CA 1
ATOM 2351 C C . SER A 1 293 ? 21.461 12.166 -42.859 1.00 72.56 293 SER A C 1
ATOM 2353 O O . SER A 1 293 ? 20.251 11.983 -42.810 1.00 72.56 293 SER A O 1
ATOM 2355 N N . ASP A 1 294 ? 22.022 12.823 -43.869 1.00 71.44 294 ASP A N 1
ATOM 2356 C CA . ASP A 1 294 ? 21.246 13.325 -45.005 1.00 71.44 294 ASP A CA 1
ATOM 2357 C C . ASP A 1 294 ? 21.201 12.313 -46.160 1.00 71.44 294 ASP A C 1
ATOM 2359 O O . ASP A 1 294 ? 20.419 12.500 -47.092 1.00 71.44 294 ASP A O 1
ATOM 2363 N N . LEU A 1 295 ? 22.009 11.242 -46.102 1.00 78.25 295 LEU A N 1
ATOM 2364 C CA . LEU A 1 295 ? 22.107 10.220 -47.148 1.00 78.25 295 LEU A CA 1
ATOM 2365 C C . LEU A 1 295 ? 21.041 9.126 -47.001 1.00 78.25 295 LEU A C 1
ATOM 2367 O O . LEU A 1 295 ? 20.828 8.614 -45.907 1.00 78.25 295 LEU A O 1
ATOM 2371 N N . CYS A 1 296 ? 20.395 8.740 -48.100 1.00 76.94 296 CYS A N 1
ATOM 2372 C CA . CYS A 1 296 ? 19.321 7.739 -48.123 1.00 76.94 296 CYS A CA 1
ATOM 2373 C C . CYS A 1 296 ? 19.284 6.916 -49.414 1.00 76.94 296 CYS A C 1
ATOM 2375 O O . CYS A 1 296 ? 19.840 7.330 -50.433 1.00 76.94 296 CYS A O 1
ATOM 2377 N N . GLY A 1 297 ? 18.599 5.771 -49.393 1.00 77.56 297 GLY A N 1
ATOM 2378 C CA . GLY A 1 297 ? 18.397 4.929 -50.565 1.00 77.56 297 GLY A CA 1
ATOM 2379 C C . GLY A 1 297 ? 17.342 5.503 -51.512 1.00 77.56 297 GLY A C 1
ATOM 2380 O O . GLY A 1 297 ? 16.184 5.663 -51.149 1.00 77.56 297 GLY A O 1
ATOM 2381 N N . TYR A 1 298 ? 17.718 5.758 -52.763 1.00 70.38 298 TYR A N 1
ATOM 2382 C CA . TYR A 1 298 ? 16.830 6.271 -53.812 1.00 70.38 298 TYR A CA 1
ATOM 2383 C C . TYR A 1 298 ? 16.206 5.145 -54.656 1.00 70.38 298 TYR A C 1
ATOM 2385 O O . TYR A 1 298 ? 15.016 5.143 -54.973 1.00 70.38 298 TYR A O 1
ATOM 2393 N N . LYS A 1 299 ? 17.019 4.146 -55.015 1.00 70.06 299 LYS A N 1
ATOM 2394 C CA . LYS A 1 299 ? 16.643 2.912 -55.734 1.00 70.06 299 LYS A CA 1
ATOM 2395 C C . LYS A 1 299 ? 17.354 1.730 -55.072 1.00 70.06 299 LYS A C 1
ATOM 2397 O O . LYS A 1 299 ? 18.118 1.949 -54.143 1.00 70.06 299 LYS A O 1
ATOM 2402 N N . SER A 1 300 ? 17.135 0.498 -55.544 1.00 66.88 300 SER A N 1
ATOM 2403 C CA . SER A 1 300 ? 17.584 -0.761 -54.907 1.00 66.88 300 SER A CA 1
ATOM 2404 C C . SER A 1 300 ? 19.028 -0.797 -54.372 1.00 66.88 300 SER A C 1
ATOM 2406 O O . SER A 1 300 ? 19.321 -1.621 -53.515 1.00 66.88 300 SER A O 1
ATOM 2408 N N . SER A 1 301 ? 19.926 0.052 -54.876 1.00 70.62 301 SER A N 1
ATOM 2409 C CA . SER A 1 301 ? 21.325 0.156 -54.440 1.00 70.62 301 SER A CA 1
ATOM 2410 C C . SER A 1 301 ? 21.905 1.578 -54.474 1.00 70.62 301 SER A C 1
ATOM 2412 O O . SER A 1 301 ? 23.095 1.747 -54.221 1.00 70.62 301 SER A O 1
ATOM 2414 N N . ASP A 1 302 ? 21.114 2.587 -54.848 1.00 83.75 302 ASP A N 1
ATOM 2415 C CA . ASP A 1 302 ? 21.618 3.929 -55.170 1.00 83.75 302 ASP A CA 1
ATOM 2416 C C . ASP A 1 302 ? 21.370 4.881 -53.991 1.00 83.75 302 ASP A C 1
ATOM 2418 O O . ASP A 1 302 ? 20.274 4.881 -53.435 1.00 83.75 302 ASP A O 1
ATOM 2422 N N . LEU A 1 303 ? 22.360 5.702 -53.633 1.00 83.00 303 LEU A N 1
ATOM 2423 C CA . LEU A 1 303 ? 22.293 6.657 -52.522 1.00 83.00 303 LEU A CA 1
ATOM 2424 C C . LEU A 1 303 ? 22.020 8.082 -53.021 1.00 83.00 303 LEU A C 1
ATOM 2426 O O . LEU A 1 303 ? 22.572 8.502 -54.031 1.00 83.00 303 LEU A O 1
ATOM 2430 N N . THR A 1 304 ? 21.215 8.860 -52.305 1.00 79.06 304 THR A N 1
ATOM 2431 C CA . THR A 1 304 ? 20.960 10.284 -52.579 1.00 79.06 304 THR A CA 1
ATOM 2432 C C . THR A 1 304 ? 20.976 11.106 -51.289 1.00 79.06 304 THR A C 1
ATOM 2434 O O . THR A 1 304 ? 21.060 10.540 -50.205 1.00 79.06 304 THR A O 1
ATOM 2437 N N . SER A 1 305 ? 20.933 12.435 -51.395 1.00 74.38 305 SER A N 1
ATOM 2438 C CA . SER A 1 305 ? 21.065 13.372 -50.274 1.00 74.38 305 SER A CA 1
ATOM 2439 C C . SER A 1 305 ? 19.866 14.325 -50.147 1.00 74.38 305 SER A C 1
ATOM 2441 O O . SER A 1 305 ? 19.413 14.871 -51.154 1.00 74.38 305 SER A O 1
ATOM 2443 N N . TYR A 1 306 ? 19.462 14.631 -48.906 1.00 65.44 306 TYR A N 1
ATOM 2444 C CA . TYR A 1 306 ? 18.372 15.561 -48.562 1.00 65.44 306 TYR A CA 1
ATOM 2445 C C . TYR A 1 306 ? 18.802 16.942 -47.991 1.00 65.44 306 TYR A C 1
ATOM 2447 O O . TYR A 1 306 ? 17.946 17.733 -47.605 1.00 65.44 306 TYR A O 1
ATOM 2455 N N . SER A 1 307 ? 20.097 17.281 -47.930 1.00 57.28 307 SER A N 1
ATOM 2456 C CA . SER A 1 307 ? 20.554 18.550 -47.314 1.00 57.28 307 SER A CA 1
ATOM 2457 C C . SER A 1 307 ? 19.919 19.811 -47.936 1.00 57.28 307 SER A C 1
ATOM 2459 O O . SER A 1 307 ? 19.763 19.909 -49.153 1.00 57.28 307 SER A O 1
ATOM 2461 N N . SER A 1 308 ? 19.608 20.821 -47.112 1.00 50.56 308 SER A N 1
ATOM 2462 C CA . SER A 1 308 ? 19.046 22.113 -47.551 1.00 50.56 308 SER A CA 1
ATOM 2463 C C . SER A 1 308 ? 19.985 22.911 -48.464 1.00 50.56 308 SER A C 1
ATOM 2465 O O . SER A 1 308 ? 19.519 23.721 -49.264 1.00 50.56 308 SER A O 1
ATOM 2467 N N . GLY A 1 309 ? 21.296 22.651 -48.394 1.00 48.91 309 GLY A N 1
ATOM 2468 C CA . GLY A 1 309 ? 22.291 23.202 -49.321 1.00 48.91 309 GLY A CA 1
ATOM 2469 C C . GLY A 1 309 ? 22.182 22.643 -50.744 1.00 48.91 309 GLY A C 1
ATOM 2470 O O . GLY A 1 309 ? 22.722 23.236 -51.674 1.00 48.91 309 GLY A O 1
ATOM 2471 N N . ASN A 1 310 ? 21.452 21.538 -50.916 1.00 50.09 310 ASN A N 1
ATOM 2472 C CA . ASN A 1 310 ? 21.187 20.913 -52.204 1.00 50.09 310 ASN A CA 1
ATOM 2473 C C . ASN A 1 310 ? 19.992 21.594 -52.904 1.00 50.09 310 ASN A C 1
ATOM 2475 O O . ASN A 1 310 ? 19.982 21.708 -54.122 1.00 50.09 310 ASN A O 1
ATOM 2479 N N . SER A 1 311 ? 19.003 22.125 -52.178 1.00 49.31 311 SER A N 1
ATOM 2480 C CA . SER A 1 311 ? 17.840 22.798 -52.775 1.00 49.31 311 SER A CA 1
ATOM 2481 C C . SER A 1 311 ? 18.143 24.258 -53.145 1.00 49.31 311 SER A C 1
ATOM 2483 O O . SER A 1 311 ? 18.248 25.114 -52.271 1.00 49.31 311 SER A O 1
ATOM 2485 N N . THR A 1 312 ? 18.225 24.596 -54.435 1.00 43.09 312 THR A N 1
ATOM 2486 C CA . THR A 1 312 ? 18.424 25.992 -54.885 1.00 43.09 312 THR A CA 1
ATOM 2487 C C . THR A 1 312 ? 17.144 26.839 -54.926 1.00 43.09 312 THR A C 1
ATOM 2489 O O . THR A 1 312 ? 17.180 27.969 -55.412 1.00 43.09 312 THR A O 1
ATOM 2492 N N . SER A 1 313 ? 16.006 26.367 -54.402 1.00 43.47 313 SER A N 1
ATOM 2493 C CA . SER A 1 313 ? 14.755 27.140 -54.422 1.00 43.47 313 SER A CA 1
ATOM 2494 C C . SER A 1 313 ? 13.899 26.963 -53.169 1.00 43.47 313 SER A C 1
ATOM 2496 O O . SER A 1 313 ? 13.400 25.875 -52.889 1.00 43.47 313 SER A O 1
ATOM 2498 N N . SER A 1 314 ? 13.653 28.068 -52.465 1.00 35.41 314 SER A N 1
ATOM 2499 C CA . SER A 1 314 ? 12.605 28.203 -51.457 1.00 35.41 314 SER A CA 1
ATOM 2500 C C . SER A 1 314 ? 11.266 28.527 -52.132 1.00 35.41 314 SER A C 1
ATOM 2502 O O . SER A 1 314 ? 11.057 29.636 -52.615 1.00 35.41 314 SER A O 1
ATOM 2504 N N . TYR A 1 315 ? 10.331 27.573 -52.153 1.00 39.50 315 TYR A N 1
ATOM 2505 C CA . TYR A 1 315 ? 8.924 27.837 -52.476 1.00 39.50 315 TYR A CA 1
ATOM 2506 C C . TYR A 1 315 ? 7.999 27.131 -51.483 1.00 39.50 315 TYR A C 1
ATOM 2508 O O . TYR A 1 315 ? 8.169 25.955 -51.169 1.00 39.50 315 TYR A O 1
ATOM 2516 N N . TYR A 1 316 ? 6.990 27.861 -51.008 1.00 33.03 316 TYR A N 1
ATOM 2517 C CA . TYR A 1 316 ? 5.856 27.302 -50.277 1.00 33.03 316 TYR A CA 1
ATOM 2518 C C . TYR A 1 316 ? 4.943 26.571 -51.279 1.00 33.03 316 TYR A C 1
ATOM 2520 O O . TYR A 1 316 ? 4.347 27.213 -52.141 1.00 33.03 316 TYR A O 1
ATOM 2528 N N . GLY A 1 317 ? 4.808 25.245 -51.159 1.00 43.94 317 GLY A N 1
ATOM 2529 C CA . GLY A 1 317 ? 3.641 24.521 -51.686 1.00 43.94 317 GLY A CA 1
ATOM 2530 C C . GLY A 1 317 ? 3.792 23.622 -52.924 1.00 43.94 317 GLY A C 1
ATOM 2531 O O . GLY A 1 317 ? 2.779 23.085 -53.362 1.00 43.94 317 GLY A O 1
ATOM 2532 N N . ALA A 1 318 ? 4.983 23.370 -53.476 1.00 38.97 318 ALA A N 1
ATOM 2533 C CA . ALA A 1 318 ? 5.155 22.330 -54.503 1.00 38.97 318 ALA A CA 1
ATOM 2534 C C . ALA A 1 318 ? 6.553 21.695 -54.436 1.00 38.97 318 ALA A C 1
ATOM 2536 O O . ALA A 1 318 ? 7.531 22.410 -54.260 1.00 38.97 318 ALA A O 1
ATOM 2537 N N . ARG A 1 319 ? 6.583 20.353 -54.534 1.00 44.19 319 ARG A N 1
ATOM 2538 C CA . ARG A 1 319 ? 7.721 19.401 -54.538 1.00 44.19 319 ARG A CA 1
ATOM 2539 C C . ARG A 1 319 ? 9.128 20.017 -54.542 1.00 44.19 319 ARG A C 1
ATOM 2541 O O . ARG A 1 319 ? 9.491 20.729 -55.472 1.00 44.19 319 ARG A O 1
ATOM 2548 N N . SER A 1 320 ? 9.936 19.620 -53.554 1.00 40.16 320 SER A N 1
ATOM 2549 C CA . SER A 1 320 ? 11.381 19.867 -53.527 1.00 40.16 320 SER A CA 1
ATOM 2550 C C . SER A 1 320 ? 12.015 19.449 -54.858 1.00 40.16 320 SER A C 1
ATOM 2552 O O . SER A 1 320 ? 11.916 18.296 -55.267 1.00 40.16 320 SER A O 1
ATOM 2554 N N . THR A 1 321 ? 12.659 20.376 -55.563 1.00 49.66 321 THR A N 1
ATOM 2555 C CA . THR A 1 321 ? 13.558 20.042 -56.673 1.00 49.66 321 THR A CA 1
ATOM 2556 C C . THR A 1 321 ? 14.974 19.976 -56.121 1.00 49.66 321 THR A C 1
ATOM 2558 O O . THR A 1 321 ? 15.786 20.872 -56.349 1.00 49.66 321 THR A O 1
ATOM 2561 N N . ASN A 1 322 ? 15.254 18.926 -55.343 1.00 51.03 322 ASN A N 1
ATOM 2562 C CA . ASN A 1 322 ? 16.627 18.537 -55.030 1.00 51.03 322 ASN A CA 1
ATOM 2563 C C . ASN A 1 322 ? 17.377 18.253 -56.344 1.00 51.03 322 ASN A C 1
ATOM 2565 O O . ASN A 1 322 ? 16.771 17.745 -57.293 1.00 51.03 322 ASN A O 1
ATOM 2569 N N . PRO A 1 323 ? 18.680 18.554 -56.451 1.00 52.69 323 PRO A N 1
ATOM 2570 C CA . PRO A 1 323 ? 19.442 18.242 -57.635 1.00 52.69 323 PRO A CA 1
ATOM 2571 C C . PRO A 1 323 ? 19.454 16.731 -57.754 1.00 52.69 323 PRO A C 1
ATOM 2573 O O . PRO A 1 323 ? 19.784 15.999 -56.822 1.00 52.69 323 PRO A O 1
ATOM 2576 N N . ASN A 1 324 ? 19.028 16.298 -58.929 1.00 67.12 324 ASN A N 1
ATOM 2577 C CA . ASN A 1 324 ? 18.931 14.926 -59.368 1.00 67.12 324 ASN A CA 1
ATOM 2578 C C . ASN A 1 324 ? 20.333 14.312 -59.401 1.00 67.12 324 ASN A C 1
ATOM 2580 O O . ASN A 1 324 ? 20.885 14.158 -60.478 1.00 67.12 324 ASN A O 1
ATOM 2584 N N . LEU A 1 325 ? 20.932 14.012 -58.249 1.00 77.50 325 LEU A N 1
ATOM 2585 C CA . LEU A 1 325 ? 22.213 13.332 -58.108 1.00 77.50 325 LEU A CA 1
ATOM 2586 C C . LEU A 1 325 ? 22.024 12.089 -57.247 1.00 77.50 325 LEU A C 1
ATOM 2588 O O . LEU A 1 325 ? 21.475 12.158 -56.144 1.00 77.50 325 LEU A O 1
ATOM 2592 N N . PHE A 1 326 ? 22.505 10.954 -57.737 1.00 83.62 326 PHE A N 1
ATOM 2593 C CA . PHE A 1 326 ? 22.611 9.753 -56.926 1.00 83.62 326 PHE A CA 1
ATOM 2594 C C . PHE A 1 326 ? 23.997 9.134 -57.072 1.00 83.62 326 PHE A C 1
ATOM 2596 O O . PHE A 1 326 ? 24.585 9.100 -58.153 1.00 83.62 326 PHE A O 1
ATOM 2603 N N . PHE A 1 327 ? 24.521 8.661 -55.954 1.00 87.19 327 PHE A N 1
ATOM 2604 C CA . PHE A 1 327 ? 25.762 7.929 -55.853 1.00 87.19 327 PHE A CA 1
ATOM 2605 C C . PHE A 1 327 ? 25.466 6.438 -55.972 1.00 87.19 327 PHE A C 1
ATOM 2607 O O . PHE A 1 327 ? 24.717 5.875 -55.172 1.00 87.19 327 PHE A O 1
ATOM 2614 N N . ARG A 1 328 ? 26.061 5.782 -56.966 1.00 88.81 328 ARG A N 1
ATOM 2615 C CA . ARG A 1 328 ? 25.983 4.330 -57.123 1.00 88.81 328 ARG A CA 1
ATOM 2616 C C . ARG A 1 328 ? 27.293 3.701 -56.652 1.00 88.81 328 ARG A C 1
ATOM 2618 O O . ARG A 1 328 ? 28.314 3.940 -57.303 1.00 88.81 328 ARG A O 1
ATOM 2625 N N . PRO A 1 329 ? 27.288 2.894 -55.575 1.00 88.69 329 PRO A N 1
ATOM 2626 C CA . PRO A 1 329 ? 28.476 2.181 -55.126 1.00 88.69 329 PRO A CA 1
ATOM 2627 C C . PRO A 1 329 ? 29.034 1.274 -56.228 1.00 88.69 329 PRO A C 1
ATOM 2629 O O . PRO A 1 329 ? 28.290 0.540 -56.883 1.00 88.69 329 PRO A O 1
ATOM 2632 N N . SER A 1 330 ? 30.349 1.302 -56.419 1.00 86.31 330 SER A N 1
ATOM 2633 C CA . SER A 1 330 ? 31.033 0.432 -57.374 1.00 86.31 330 SER A CA 1
ATOM 2634 C C . SER A 1 330 ? 31.098 -0.998 -56.839 1.00 86.31 330 SER A C 1
ATOM 2636 O O . SER A 1 330 ? 31.366 -1.229 -55.658 1.00 86.31 330 SER A O 1
ATOM 2638 N N . VAL A 1 331 ? 30.902 -1.986 -57.712 1.00 81.88 331 VAL A N 1
ATOM 2639 C CA . VAL A 1 331 ? 31.136 -3.393 -57.359 1.00 81.88 331 VAL A CA 1
ATOM 2640 C C . VAL A 1 331 ? 32.647 -3.604 -57.265 1.00 81.88 331 VAL A C 1
ATOM 2642 O O . VAL A 1 331 ? 33.357 -3.492 -58.262 1.00 81.88 331 VAL A O 1
ATOM 2645 N N . SER A 1 332 ? 33.150 -3.875 -56.061 1.00 80.69 332 SER A N 1
ATOM 2646 C CA . SER A 1 332 ? 34.582 -4.023 -55.796 1.00 80.69 332 SER A CA 1
ATOM 2647 C C . SER A 1 332 ? 34.854 -5.231 -54.910 1.00 80.69 332 SER A C 1
ATOM 2649 O O . SER A 1 332 ? 34.212 -5.417 -53.881 1.00 80.69 332 SER A O 1
ATOM 2651 N N . ASN A 1 333 ? 35.866 -6.018 -55.280 1.00 83.81 333 ASN A N 1
ATOM 2652 C CA . ASN A 1 333 ? 36.323 -7.170 -54.496 1.00 83.81 333 ASN A CA 1
ATOM 2653 C C . ASN A 1 333 ? 37.315 -6.776 -53.386 1.00 83.81 333 ASN A C 1
ATOM 2655 O O . ASN A 1 333 ? 37.820 -7.639 -52.668 1.00 83.81 333 ASN A O 1
ATOM 2659 N N . LYS A 1 334 ? 37.636 -5.481 -53.243 1.00 88.62 334 LYS A N 1
ATOM 2660 C CA . LYS A 1 334 ? 38.525 -4.997 -52.180 1.00 88.62 334 LYS A CA 1
ATOM 2661 C C . LYS A 1 334 ? 37.833 -5.183 -50.816 1.00 88.62 334 LYS A C 1
ATOM 2663 O O . LYS A 1 334 ? 36.728 -4.667 -50.639 1.00 88.62 334 LYS A O 1
ATOM 2668 N N . PRO A 1 335 ? 38.486 -5.799 -49.809 1.00 85.75 335 PRO A N 1
ATOM 2669 C CA . PRO A 1 335 ? 37.883 -6.026 -48.490 1.00 85.75 335 PRO A CA 1
ATOM 2670 C C . PRO A 1 335 ? 37.346 -4.756 -47.813 1.00 85.75 335 PRO A C 1
ATOM 2672 O O . PRO A 1 335 ? 36.308 -4.792 -47.158 1.00 85.75 335 PRO A O 1
ATOM 2675 N N . ALA A 1 336 ? 38.024 -3.619 -48.005 1.00 83.81 336 ALA A N 1
ATOM 2676 C CA . ALA A 1 336 ? 37.593 -2.330 -47.467 1.00 83.81 336 ALA A CA 1
ATOM 2677 C C . ALA A 1 336 ? 36.261 -1.845 -48.071 1.00 83.81 336 ALA A C 1
ATOM 2679 O O . ALA A 1 336 ? 35.412 -1.345 -47.339 1.00 83.81 336 ALA A O 1
ATOM 2680 N N . GLN A 1 337 ? 36.054 -2.049 -49.377 1.00 88.88 337 GLN A N 1
ATOM 2681 C CA . GLN A 1 337 ? 34.835 -1.642 -50.086 1.00 88.88 337 GLN A CA 1
ATOM 2682 C C . GLN A 1 337 ? 33.646 -2.541 -49.716 1.00 88.88 337 GLN A C 1
ATOM 2684 O O . GLN A 1 337 ? 32.554 -2.045 -49.454 1.00 88.88 337 GLN A O 1
ATOM 2689 N N . ILE A 1 338 ? 33.878 -3.852 -49.581 1.00 87.31 338 ILE A N 1
ATOM 2690 C CA . ILE A 1 338 ? 32.863 -4.806 -49.100 1.00 87.31 338 ILE A CA 1
ATOM 2691 C C . ILE A 1 338 ? 32.409 -4.431 -47.684 1.00 87.31 338 ILE A C 1
ATOM 2693 O O . ILE A 1 338 ? 31.214 -4.369 -47.402 1.00 87.31 338 ILE A O 1
ATOM 2697 N N . LYS A 1 339 ? 33.361 -4.132 -46.792 1.00 86.31 339 LYS A N 1
ATOM 2698 C CA . LYS A 1 339 ? 33.059 -3.724 -45.416 1.00 86.31 339 LYS A CA 1
ATOM 2699 C C . LYS A 1 339 ? 32.296 -2.396 -45.367 1.00 86.31 339 LYS A C 1
ATOM 2701 O O . LYS A 1 339 ? 31.351 -2.276 -44.595 1.00 86.31 339 LYS A O 1
ATOM 2706 N N . ALA A 1 340 ? 32.656 -1.425 -46.206 1.00 86.38 340 ALA A N 1
ATOM 2707 C CA . ALA A 1 340 ? 31.923 -0.166 -46.315 1.00 86.38 340 ALA A CA 1
ATOM 2708 C C . ALA A 1 340 ? 30.475 -0.380 -46.800 1.00 86.38 340 ALA A C 1
ATOM 2710 O O . ALA A 1 340 ? 29.556 0.187 -46.216 1.00 86.38 340 ALA A O 1
ATOM 2711 N N . GLN A 1 341 ? 30.236 -1.255 -47.784 1.00 85.62 341 GLN A N 1
ATOM 2712 C CA . GLN A 1 341 ? 28.876 -1.606 -48.233 1.00 85.62 341 GLN A CA 1
ATOM 2713 C C . GLN A 1 341 ? 28.052 -2.320 -47.150 1.00 85.62 341 GLN A C 1
ATOM 2715 O O . GLN A 1 341 ? 26.860 -2.045 -46.986 1.00 85.62 341 GLN A O 1
ATOM 2720 N N . GLN A 1 342 ? 28.680 -3.207 -46.374 1.00 85.69 342 GLN A N 1
ATOM 2721 C CA . GLN A 1 342 ? 28.036 -3.827 -45.215 1.00 85.69 342 GLN A CA 1
ATOM 2722 C C . GLN A 1 342 ? 27.647 -2.780 -44.167 1.00 85.69 342 GLN A C 1
ATOM 2724 O O . GLN A 1 342 ? 26.548 -2.854 -43.628 1.00 85.69 342 GLN A O 1
ATOM 2729 N N . LEU A 1 343 ? 28.501 -1.780 -43.921 1.00 84.25 343 LEU A N 1
ATOM 2730 C CA . LEU A 1 343 ? 28.199 -0.670 -43.013 1.00 84.25 343 LEU A CA 1
ATOM 2731 C C . LEU A 1 343 ? 27.056 0.216 -43.527 1.00 84.25 343 LEU A C 1
ATOM 2733 O O . LEU A 1 343 ? 26.222 0.619 -42.726 1.00 84.25 343 LEU A O 1
ATOM 2737 N N . VAL A 1 344 ? 26.966 0.471 -44.839 1.00 83.56 344 VAL A N 1
ATOM 2738 C CA . VAL A 1 344 ? 25.823 1.188 -45.445 1.00 83.56 344 VAL A CA 1
ATOM 2739 C C . VAL A 1 344 ? 24.508 0.478 -45.133 1.00 83.56 344 VAL A C 1
ATOM 2741 O O . VAL A 1 344 ? 23.533 1.135 -44.782 1.00 83.56 344 VAL A O 1
ATOM 2744 N N . THR A 1 345 ? 24.501 -0.854 -45.223 1.00 81.69 345 THR A N 1
ATOM 2745 C CA . THR A 1 345 ? 23.314 -1.670 -44.931 1.00 81.69 345 THR A CA 1
ATOM 2746 C C . THR A 1 345 ? 23.028 -1.738 -43.432 1.00 81.69 345 THR A C 1
ATOM 2748 O O . THR A 1 345 ? 21.892 -1.572 -43.015 1.00 81.69 345 THR A O 1
ATOM 2751 N N . ALA A 1 346 ? 24.058 -1.947 -42.608 1.00 78.31 346 ALA A N 1
ATOM 2752 C CA . ALA A 1 346 ? 23.919 -2.055 -41.155 1.00 78.31 346 ALA A CA 1
ATOM 2753 C C . ALA A 1 346 ? 23.478 -0.744 -40.482 1.00 78.31 346 ALA A C 1
ATOM 2755 O O . ALA A 1 346 ? 22.951 -0.781 -39.377 1.00 78.31 346 ALA A O 1
ATOM 2756 N N . LEU A 1 347 ? 23.729 0.398 -41.127 1.00 74.75 347 LEU A N 1
ATOM 2757 C CA . LEU A 1 347 ? 23.295 1.726 -40.688 1.00 74.75 347 LEU A CA 1
ATOM 2758 C C . LEU A 1 347 ? 22.018 2.198 -41.398 1.00 74.75 347 LEU A C 1
ATOM 2760 O O . LEU A 1 347 ? 21.665 3.370 -41.271 1.00 74.75 347 LEU A O 1
ATOM 2764 N N . GLU A 1 348 ? 21.376 1.323 -42.181 1.00 76.50 348 GLU A N 1
A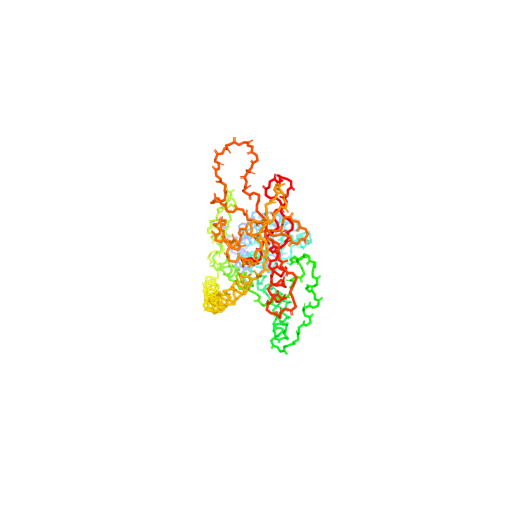TOM 2765 C CA . GLU A 1 348 ? 20.099 1.586 -42.861 1.00 76.50 348 GLU A CA 1
ATOM 2766 C C . GLU A 1 348 ? 20.147 2.799 -43.816 1.00 76.50 348 GLU A C 1
ATOM 2768 O O . GLU A 1 348 ? 19.138 3.402 -44.174 1.00 76.50 348 GLU A O 1
ATOM 2773 N N . ILE A 1 349 ? 21.342 3.163 -44.294 1.00 77.81 349 ILE A N 1
ATOM 2774 C CA . ILE A 1 349 ? 21.547 4.320 -45.183 1.00 77.81 349 ILE A CA 1
ATOM 2775 C C . ILE A 1 349 ? 21.006 4.023 -46.589 1.00 77.81 349 ILE A C 1
ATOM 2777 O O . ILE A 1 349 ? 20.604 4.932 -47.309 1.00 77.81 349 ILE A O 1
ATOM 2781 N N . ASN A 1 350 ? 20.986 2.753 -46.995 1.00 78.12 350 ASN A N 1
ATOM 2782 C CA . ASN A 1 350 ? 20.424 2.298 -48.269 1.00 78.12 350 ASN A CA 1
ATOM 2783 C C . ASN A 1 350 ? 18.928 1.964 -48.204 1.00 78.12 350 ASN A C 1
ATOM 2785 O O . ASN A 1 350 ? 18.383 1.506 -49.212 1.00 78.12 350 ASN A O 1
ATOM 2789 N N . GLU A 1 351 ? 18.264 2.167 -47.064 1.00 77.69 351 GLU A N 1
ATOM 2790 C CA . GLU A 1 351 ? 16.821 1.973 -46.996 1.00 77.69 351 GLU A CA 1
ATOM 2791 C C . GLU A 1 351 ? 16.100 2.939 -47.932 1.00 77.69 351 GLU A C 1
ATOM 2793 O O . GLU A 1 351 ? 16.484 4.102 -48.098 1.00 77.69 351 GLU A O 1
ATOM 2798 N N . LYS A 1 352 ? 15.066 2.415 -48.593 1.00 72.56 352 LYS A N 1
ATOM 2799 C CA . LYS A 1 352 ? 14.361 3.128 -49.650 1.00 72.56 352 LYS A CA 1
ATOM 2800 C C . LYS A 1 352 ? 13.566 4.280 -49.047 1.00 72.56 352 LYS A C 1
ATOM 2802 O O . LYS A 1 352 ? 12.616 4.057 -48.305 1.00 72.56 352 LYS A O 1
ATOM 2807 N N . TYR A 1 353 ? 13.912 5.491 -49.447 1.00 68.31 353 TYR A N 1
ATOM 2808 C CA . TYR A 1 353 ? 13.230 6.703 -49.039 1.00 68.31 353 TYR A CA 1
ATOM 2809 C C . TYR A 1 353 ? 13.325 7.734 -50.165 1.00 68.31 353 TYR A C 1
ATOM 2811 O O . TYR A 1 353 ? 14.421 8.162 -50.529 1.00 68.31 353 TYR A O 1
ATOM 2819 N N . ASP A 1 354 ? 12.181 8.123 -50.732 1.00 64.38 354 ASP A N 1
ATOM 2820 C CA . ASP A 1 354 ? 12.129 9.184 -51.741 1.00 64.38 354 ASP A CA 1
ATOM 2821 C C . ASP A 1 354 ? 11.642 10.486 -51.086 1.00 64.38 354 ASP A C 1
ATOM 2823 O O . ASP A 1 354 ? 10.454 10.608 -50.784 1.00 64.38 354 ASP A O 1
ATOM 2827 N N . PRO A 1 355 ? 12.520 11.485 -50.876 1.00 56.62 355 PRO A N 1
ATOM 2828 C CA . PRO A 1 355 ? 12.131 12.747 -50.249 1.00 56.62 355 PRO A CA 1
ATOM 2829 C C . PRO A 1 355 ? 11.166 13.584 -51.104 1.00 56.62 355 PRO A C 1
ATOM 2831 O O . PRO A 1 355 ? 10.608 14.566 -50.615 1.00 56.62 355 PRO A O 1
ATOM 2834 N N . ASN A 1 356 ? 10.981 13.232 -52.379 1.00 56.34 356 ASN A N 1
ATOM 2835 C CA . ASN A 1 356 ? 10.062 13.914 -53.288 1.00 56.34 356 ASN A CA 1
ATOM 2836 C C . ASN A 1 356 ? 8.686 13.231 -53.355 1.00 56.34 356 ASN A C 1
ATOM 2838 O O . ASN A 1 356 ? 7.772 13.756 -54.004 1.00 56.34 356 ASN A O 1
ATOM 2842 N N . ASP A 1 357 ? 8.531 12.086 -52.684 1.00 62.69 357 ASP A N 1
ATOM 2843 C CA . ASP A 1 357 ? 7.276 11.368 -52.527 1.00 62.69 357 ASP A CA 1
ATOM 2844 C C . ASP A 1 357 ? 6.706 11.614 -51.125 1.00 62.69 357 ASP A C 1
ATOM 2846 O O . ASP A 1 357 ? 7.200 11.104 -50.122 1.00 62.69 357 ASP A O 1
ATOM 2850 N N . SER A 1 358 ? 5.616 12.379 -51.051 1.00 58.31 358 SER A N 1
ATOM 2851 C CA . SER A 1 358 ? 4.924 12.671 -49.790 1.00 58.31 358 SER A CA 1
ATOM 2852 C C . SER A 1 358 ? 4.307 11.439 -49.115 1.00 58.31 358 SER A C 1
ATOM 2854 O O . SER A 1 358 ? 3.816 11.561 -47.998 1.00 58.31 358 SER A O 1
ATOM 2856 N N . SER A 1 359 ? 4.268 10.287 -49.794 1.00 60.03 359 SER A N 1
ATOM 2857 C CA . SER A 1 359 ? 3.802 9.010 -49.241 1.00 60.03 359 SER A CA 1
ATOM 2858 C C . SER A 1 359 ? 4.926 8.124 -48.686 1.00 60.03 359 SER A C 1
ATOM 2860 O O . SER A 1 359 ? 4.642 7.068 -48.124 1.00 60.03 359 SER A O 1
ATOM 2862 N N . SER A 1 360 ? 6.189 8.545 -48.813 1.00 60.34 360 SER A N 1
ATOM 2863 C CA . SER A 1 360 ? 7.349 7.814 -48.296 1.00 60.34 360 SER A CA 1
ATOM 2864 C C . SER A 1 360 ? 7.515 8.036 -46.785 1.00 60.34 360 SER A C 1
ATOM 2866 O O . SER A 1 360 ? 7.660 9.170 -46.331 1.00 60.34 360 SER A O 1
ATOM 2868 N N . GLU A 1 361 ? 7.551 6.959 -45.996 1.00 54.88 361 GLU A N 1
ATOM 2869 C CA . GLU A 1 361 ? 7.820 7.017 -44.552 1.00 54.88 361 GLU A CA 1
ATOM 2870 C C . GLU A 1 361 ? 9.331 6.986 -44.282 1.00 54.88 361 GLU A C 1
ATOM 2872 O O . GLU A 1 361 ? 10.048 6.114 -44.774 1.00 54.88 361 GLU A O 1
ATOM 2877 N N . ALA A 1 362 ? 9.837 7.950 -43.510 1.00 53.59 362 ALA A N 1
ATOM 2878 C CA . ALA A 1 362 ? 11.223 7.935 -43.056 1.00 53.59 362 ALA A CA 1
ATOM 2879 C C . ALA A 1 362 ? 11.375 6.895 -41.937 1.00 53.59 362 ALA A C 1
ATOM 2881 O O . ALA A 1 362 ? 10.848 7.083 -40.840 1.00 53.59 362 ALA A O 1
ATOM 2882 N N . ILE A 1 363 ? 12.099 5.808 -42.202 1.00 57.09 363 ILE A N 1
ATOM 2883 C CA . ILE A 1 363 ? 12.436 4.816 -41.178 1.00 57.09 363 ILE A CA 1
ATOM 2884 C C . ILE A 1 363 ? 13.500 5.427 -40.251 1.00 57.09 363 ILE A C 1
ATOM 2886 O O . ILE A 1 363 ? 14.425 6.119 -40.692 1.00 57.09 363 ILE A O 1
ATOM 2890 N N . GLY A 1 364 ? 13.305 5.270 -38.941 1.00 50.81 364 GLY A N 1
ATOM 2891 C CA . GLY A 1 364 ? 14.146 5.881 -37.915 1.00 50.81 364 GLY A CA 1
ATOM 2892 C C . GLY A 1 364 ? 15.570 5.336 -37.960 1.00 50.81 364 GLY A C 1
ATOM 2893 O O . GLY A 1 364 ? 15.807 4.212 -37.545 1.00 50.81 364 GLY A O 1
ATOM 2894 N N . ARG A 1 365 ? 16.521 6.151 -38.426 1.00 57.44 365 ARG A N 1
ATOM 2895 C CA . ARG A 1 365 ? 17.921 5.736 -38.579 1.00 57.44 365 ARG A CA 1
ATOM 2896 C C . ARG A 1 365 ? 18.613 5.582 -37.230 1.00 57.44 365 ARG A C 1
ATOM 2898 O O . ARG A 1 365 ? 18.501 6.450 -36.363 1.00 57.44 365 ARG A O 1
ATOM 2905 N N . SER A 1 366 ? 19.428 4.539 -37.110 1.00 47.44 366 SER A N 1
ATOM 2906 C CA . SER A 1 366 ? 20.140 4.107 -35.896 1.00 47.44 366 SER A CA 1
ATOM 2907 C C . SER A 1 366 ? 21.218 5.068 -35.355 1.00 47.44 366 SER A C 1
ATOM 2909 O O . SER A 1 366 ? 22.047 4.677 -34.530 1.00 47.44 366 SER A O 1
ATOM 2911 N N . PHE A 1 367 ? 21.264 6.320 -35.815 1.00 48.72 367 PHE A N 1
ATOM 2912 C CA . PHE A 1 367 ? 22.216 7.330 -35.348 1.00 48.72 367 PHE A CA 1
ATOM 2913 C C . PHE A 1 367 ? 21.748 8.063 -34.081 1.00 48.72 367 PHE A C 1
ATOM 2915 O O . PHE A 1 367 ? 22.058 9.239 -33.919 1.00 48.72 367 PHE A O 1
ATOM 2922 N N . TRP A 1 368 ? 21.067 7.367 -33.164 1.00 42.62 368 TRP A N 1
ATOM 2923 C CA . TRP A 1 368 ? 20.833 7.820 -31.788 1.00 42.62 368 TRP A CA 1
ATOM 2924 C C . TRP A 1 368 ? 20.981 6.669 -30.802 1.00 42.62 368 TRP A C 1
ATOM 2926 O O . TRP A 1 368 ? 20.384 5.598 -31.026 1.00 42.62 368 TRP A O 1
#

Mean predicted aligned error: 19.17 Å

Radius of gyration: 42.38 Å; Cα contacts (8 Å, |Δi|>4): 418; chains: 1; bounding box: 77×47×121 Å